Protein AF-0000000076210737 (afdb_homodimer)

Sequence (308 aa):
MAMYVYEKAKGTWENSSKREQIDIPAFSASMTNAKVLGATEIVQFDKVWTNNGNDYDPHTGIFKSPINGVYQFSFTVMSSSGKSLLVYLWQNENRLVAVYPGNGYNEGTANMVLNLQKGDRVYVKCGGSDHGYIHTSNGYWYSMFSGYLIHATKMAMYVYEKAKGTWENSSKREQIDIPAFSASMTNAKVLGATEIVQFDKVWTNNGNDYDPHTGIFKSPINGVYQFSFTVMSSSGKSLLVYLWQNENRLVAVYPGNGYNEGTANMVLNLQKGDRVYVKCGGSDHGYIHTSNGYWYSMFSGYLIHATK

Radius of gyration: 19.89 Å; Cα contacts (8 Å, |Δi|>4): 927; chains: 2; bounding box: 48×56×40 Å

Foldseek 3Di:
DFDFAQEVVVNDGDRCPVPPSQFFFKWKFFDAFKDKAFAWQFDQRQGTDDGRNVQADNVRQKGFAQAWAKKKKKKKWFAAAQFWFKKFKDKAPDTDDIWTQDHGRGMTMDMDIDGDHGGIIITMTTHDNGIGITGDHHPGRRIMMIMGGPHGYD/DFDFDQDVVVRDSDRCVVPPRQFFFKWKAFDAFKDKAFAFQFDQRQGTPDGRNVQADNVRQKGFAQAWAKKKKKKKFFAAAQFWWKKFKDKAPDTDDIWTQDHGRGMTMDMDIDTDHGGIMITMTTHDNGIGITGDHHPGRRIMMIMGGPDGDD

Nearest PDB structures (foldseek):
  4d7y-assembly1_A  TM=8.911E-01  e=2.801E-13  Mus musculus
  4oum-assembly1_A  TM=8.985E-01  e=1.319E-12  Homo sapiens
  1o91-assembly1_C  TM=8.920E-01  e=2.628E-12  Mus musculus
  1pk6-assembly1_C  TM=8.913E-01  e=5.199E-11  Homo sapiens
  5hkj-assembly1_A  TM=7.851E-01  e=1.294E-09  Homo sapiens

pLDDT: mean 86.75, std 18.31, range [29.98, 98.88]

InterPro domains:
  IPR001073 C1q domain [PF00386] (26-150)
  IPR001073 C1q domain [PR00007] (36-62)
  IPR001073 C1q domain [PR00007] (63-82)
  IPR001073 C1q domain [PR00007] (106-127)
  IPR001073 C1q domain [PR00007] (141-151)
  IPR001073 C1q domain [PS50871] (20-154)
  IPR001073 C1q domain [SM00110] (18-153)
  IPR008983 Tumour necrosis factor-like domain superfamily [G3DSA:2.60.120.40] (17-154)
  IPR008983 Tumour necrosis factor-like domain superfamily [SSF49842] (25-151)
  IPR050822 Cerebellin Synaptic Organizer [PTHR22923] (25-151)

Structure (mmCIF, N/CA/C/O backbone):
data_AF-0000000076210737-model_v1
#
loop_
_entity.id
_entity.type
_entity.pdbx_description
1 polymer 'C1q domain-containing protein'
#
loop_
_atom_site.group_PDB
_atom_site.id
_atom_site.type_symbol
_atom_site.label_atom_id
_atom_site.label_alt_id
_atom_site.label_comp_id
_atom_site.label_asym_id
_atom_site.label_entity_id
_atom_site.label_seq_id
_atom_site.pdbx_PDB_ins_code
_atom_site.Cartn_x
_atom_site.Cartn_y
_atom_site.Cartn_z
_atom_site.occupancy
_atom_site.B_iso_or_equiv
_atom_site.auth_seq_id
_atom_site.auth_comp_id
_atom_site.auth_asym_id
_atom_site.auth_atom_id
_atom_site.pdbx_PDB_model_num
ATOM 1 N N . MET A 1 1 ? 5.688 19.516 15.836 1 31.31 1 MET A N 1
ATOM 2 C CA . MET A 1 1 ? 5.711 19.578 14.375 1 31.31 1 MET A CA 1
ATOM 3 C C . MET A 1 1 ? 4.336 19.938 13.828 1 31.31 1 MET A C 1
ATOM 5 O O . MET A 1 1 ? 3.346 19.266 14.133 1 31.31 1 MET A O 1
ATOM 9 N N . ALA A 1 2 ? 4.035 21.188 13.625 1 36.94 2 ALA A N 1
ATOM 10 C CA . ALA A 1 2 ? 2.717 21.719 13.281 1 36.94 2 ALA A CA 1
ATOM 11 C C . ALA A 1 2 ? 2.373 21.438 11.82 1 36.94 2 ALA A C 1
ATOM 13 O O . ALA A 1 2 ? 3.252 21.453 10.961 1 36.94 2 ALA A O 1
ATOM 14 N N . MET A 1 3 ? 1.392 20.656 11.555 1 42.94 3 MET A N 1
ATOM 15 C CA . MET A 1 3 ? 0.799 20.5 10.227 1 42.94 3 MET A CA 1
ATOM 16 C C . MET A 1 3 ? 0.199 21.812 9.75 1 42.94 3 MET A C 1
ATOM 18 O O . MET A 1 3 ? -0.514 22.484 10.492 1 42.94 3 MET A O 1
ATOM 22 N N . TYR A 1 4 ? 0.661 22.547 8.828 1 46.19 4 TYR A N 1
ATOM 23 C CA . TYR A 1 4 ? 0.042 23.734 8.25 1 46.19 4 TYR A CA 1
ATOM 24 C C . TYR A 1 4 ? -0.927 23.359 7.141 1 46.19 4 TYR A C 1
ATOM 26 O O . TYR A 1 4 ? -0.643 22.469 6.336 1 46.19 4 TYR A O 1
ATOM 34 N N . VAL A 1 5 ? -2.215 23.688 7.246 1 44.84 5 VAL A N 1
ATOM 35 C CA . VAL A 1 5 ? -3.273 23.594 6.246 1 44.84 5 VAL A CA 1
ATOM 36 C C . VAL A 1 5 ? -3.352 24.875 5.438 1 44.84 5 VAL A C 1
ATOM 38 O O . VAL A 1 5 ? -3.262 25.969 5.996 1 44.84 5 VAL A O 1
ATOM 41 N N . TYR A 1 6 ? -3.197 24.719 4.129 1 45.75 6 TYR A N 1
ATOM 42 C CA . TYR A 1 6 ? -3.375 25.891 3.289 1 45.75 6 TYR A CA 1
ATOM 43 C C . TYR A 1 6 ? -4.84 26.312 3.232 1 45.75 6 TYR A C 1
ATOM 45 O O . TYR A 1 6 ? -5.695 25.531 2.797 1 45.75 6 TYR A O 1
ATOM 53 N N . GLU A 1 7 ? -5.234 27.469 3.785 1 38.41 7 GLU A N 1
ATOM 54 C CA . GLU A 1 7 ? -6.559 28.078 3.672 1 38.41 7 GLU A CA 1
ATOM 55 C C . GLU A 1 7 ? -6.641 29 2.457 1 38.41 7 GLU A C 1
ATOM 57 O O . GLU A 1 7 ? -6.098 30.109 2.473 1 38.41 7 GLU A O 1
ATOM 62 N N . LYS A 1 8 ? -7.215 28.438 1.369 1 48.59 8 LYS A N 1
ATOM 63 C CA . LYS A 1 8 ? -7.316 29.203 0.125 1 48.59 8 LYS A CA 1
ATOM 64 C C . LYS A 1 8 ? -7.98 30.547 0.359 1 48.59 8 LYS A C 1
ATOM 66 O O . LYS A 1 8 ? -7.551 31.562 -0.199 1 48.59 8 LYS A O 1
ATOM 71 N N . ALA A 1 9 ? -9.055 30.609 1.018 1 43.91 9 ALA A N 1
ATOM 72 C CA . ALA A 1 9 ? -9.797 31.844 1.213 1 43.91 9 ALA A CA 1
ATOM 73 C C . ALA A 1 9 ? -8.891 32.938 1.761 1 43.91 9 ALA A C 1
ATOM 75 O O . ALA A 1 9 ? -9.062 34.125 1.431 1 43.91 9 ALA A O 1
ATOM 76 N N . LYS A 1 10 ? -7.887 32.531 2.607 1 47.12 10 LYS A N 1
ATOM 77 C CA . LYS A 1 10 ? -7.016 33.531 3.227 1 47.12 10 LYS A CA 1
ATOM 78 C C . LYS A 1 10 ? -5.676 33.625 2.5 1 47.12 10 LYS A C 1
ATOM 80 O O . LYS A 1 10 ? -4.895 34.531 2.738 1 47.12 10 LYS A O 1
ATOM 85 N N . GLY A 1 11 ? -5.469 32.781 1.665 1 44.19 11 GLY A N 1
ATOM 86 C CA . GLY A 1 11 ? -4.246 32.75 0.878 1 44.19 11 GLY A CA 1
ATOM 87 C C . GLY A 1 11 ? -3.014 32.406 1.706 1 44.19 11 GLY A C 1
ATOM 88 O O . GLY A 1 11 ? -1.913 32.875 1.393 1 44.19 11 GLY A O 1
ATOM 89 N N . THR A 1 12 ? -3.17 32 3.057 1 44.62 12 THR A N 1
ATOM 90 C CA . THR A 1 12 ? -2.102 31.859 4.035 1 44.62 12 THR A CA 1
ATOM 91 C C . THR A 1 12 ? -2.021 30.406 4.516 1 44.62 12 THR A C 1
ATOM 93 O O . THR A 1 12 ? -2.994 29.656 4.406 1 44.62 12 THR A O 1
ATOM 96 N N . TRP A 1 13 ? -0.81 29.859 4.672 1 46.78 13 TRP A N 1
ATOM 97 C CA . TRP A 1 13 ? -0.619 28.641 5.43 1 46.78 13 TRP A CA 1
ATOM 98 C C . TRP A 1 13 ? -0.851 28.875 6.918 1 46.78 13 TRP A C 1
ATOM 100 O O . TRP A 1 13 ? -0.383 29.859 7.477 1 46.78 13 TRP A O 1
ATOM 110 N N . GLU A 1 14 ? -1.869 28.484 7.586 1 45.53 14 GLU A N 1
ATOM 111 C CA . GLU A 1 14 ? -2.141 28.625 9.016 1 45.53 14 GLU A CA 1
ATOM 112 C C . GLU A 1 14 ? -1.469 27.516 9.812 1 45.53 14 GLU A C 1
ATOM 114 O O . GLU A 1 14 ? -1.406 26.359 9.359 1 45.53 14 GLU A O 1
ATOM 119 N N . ASN A 1 15 ? -0.553 27.953 10.68 1 42.44 15 ASN A N 1
ATOM 120 C CA . ASN A 1 15 ? -0.018 27.047 11.688 1 42.44 15 ASN A CA 1
ATOM 121 C C . ASN A 1 15 ? -1.132 26.312 12.43 1 42.44 15 ASN A C 1
ATOM 123 O O . ASN A 1 15 ? -2.043 26.938 12.969 1 42.44 15 ASN A O 1
ATOM 127 N N . SER A 1 16 ? -1.389 25.094 12.07 1 44.41 16 SER A N 1
ATOM 128 C CA . SER A 1 16 ? -2.381 24.312 12.797 1 44.41 16 SER A CA 1
ATOM 129 C C . SER A 1 16 ? -2.078 24.281 14.289 1 44.41 16 SER A C 1
ATOM 131 O O . SER A 1 16 ? -2.633 23.453 15.023 1 44.41 16 SER A O 1
ATOM 133 N N . SER A 1 17 ? -1.23 24.906 14.781 1 40.88 17 SER A N 1
ATOM 134 C CA . SER A 1 17 ? -1.008 24.844 16.219 1 40.88 17 SER A CA 1
ATOM 135 C C . SER A 1 17 ? -2.307 25.047 17 1 40.88 17 SER A C 1
ATOM 137 O O . SER A 1 17 ? -2.477 24.5 18.094 1 40.88 17 SER A O 1
ATOM 139 N N . LYS A 1 18 ? -2.945 26.203 16.844 1 42.97 18 LYS A N 1
ATOM 140 C CA . LYS A 1 18 ? -4.109 26.453 17.688 1 42.97 18 LYS A CA 1
ATOM 141 C C . LYS A 1 18 ? -5.27 25.531 17.312 1 42.97 18 LYS A C 1
ATOM 143 O O . LYS A 1 18 ? -6.312 25.547 17.969 1 42.97 18 LYS A O 1
ATOM 148 N N . ARG A 1 19 ? -5.453 25.156 16.094 1 37.56 19 ARG A N 1
ATOM 149 C CA . ARG A 1 19 ? -6.594 24.297 15.812 1 37.56 19 ARG A CA 1
ATOM 150 C C . ARG A 1 19 ? -6.336 22.875 16.297 1 37.56 19 ARG A C 1
ATOM 152 O O . ARG A 1 19 ? -5.184 22.453 16.438 1 37.56 19 ARG A O 1
ATOM 159 N N . GLU A 1 20 ? -7.34 22.312 16.812 1 42.25 20 GLU A N 1
ATOM 160 C CA . GLU A 1 20 ? -7.363 20.906 17.234 1 42.25 20 GLU A CA 1
ATOM 161 C C . GLU A 1 20 ? -6.422 20.062 16.391 1 42.25 20 GLU A C 1
ATOM 163 O O . GLU A 1 20 ? -6.469 20.109 15.156 1 42.25 20 GLU A O 1
ATOM 168 N N . GLN A 1 21 ? -5.086 19.984 16.766 1 49.03 21 GLN A N 1
ATOM 169 C CA . GLN A 1 21 ? -4.035 19.141 16.203 1 49.03 21 GLN A CA 1
ATOM 170 C C . GLN A 1 21 ? -4.625 17.922 15.508 1 49.03 21 GLN A C 1
ATOM 172 O O . GLN A 1 21 ? -4.945 16.922 16.156 1 49.03 21 GLN A O 1
ATOM 177 N N . ILE A 1 22 ? -5.496 18.016 14.609 1 55.91 22 ILE A N 1
ATOM 178 C CA . ILE A 1 22 ? -5.965 16.797 13.953 1 55.91 22 ILE A CA 1
ATOM 179 C C . ILE A 1 22 ? -4.785 16.078 13.305 1 55.91 22 ILE A C 1
ATOM 181 O O . ILE A 1 22 ? -3.934 16.719 12.672 1 55.91 22 ILE A O 1
ATOM 185 N N . ASP A 1 23 ? -4.609 14.898 13.695 1 76.88 23 ASP A N 1
ATOM 186 C CA . ASP A 1 23 ? -3.652 14.07 12.969 1 76.88 23 ASP A CA 1
ATOM 187 C C . ASP A 1 23 ? -3.992 14.008 11.484 1 76.88 23 ASP A C 1
ATOM 189 O O . ASP A 1 23 ? -5.156 13.852 11.109 1 76.88 23 ASP A O 1
ATOM 193 N N . ILE A 1 24 ? -3.072 14.383 10.68 1 86.94 24 ILE A N 1
ATOM 194 C CA . ILE A 1 24 ? -3.258 14.273 9.234 1 86.94 24 ILE A CA 1
ATOM 195 C C . ILE A 1 24 ? -3.693 12.859 8.875 1 86.94 24 ILE A C 1
ATOM 197 O O . ILE A 1 24 ? -3.008 11.883 9.203 1 86.94 24 ILE A O 1
ATOM 201 N N . PRO A 1 25 ? -4.855 12.758 8.305 1 93.69 25 PRO A N 1
ATOM 202 C CA . PRO A 1 25 ? -5.414 11.43 8.031 1 93.69 25 PRO A CA 1
ATOM 203 C C . PRO A 1 25 ? -4.5 10.562 7.172 1 93.69 25 PRO A C 1
ATOM 205 O O . PRO A 1 25 ? -4.043 11.008 6.113 1 93.69 25 PRO A O 1
ATOM 208 N N . ALA A 1 26 ? -4.289 9.398 7.57 1 97.75 26 ALA A N 1
ATOM 209 C CA . ALA A 1 26 ? -3.58 8.359 6.832 1 97.75 26 ALA A CA 1
ATOM 210 C C . ALA A 1 26 ? -3.885 6.977 7.41 1 97.75 26 ALA A C 1
ATOM 212 O O . ALA A 1 26 ? -3.885 6.793 8.625 1 97.75 26 ALA A O 1
ATOM 213 N N . PHE A 1 27 ? -4.152 6.051 6.512 1 98.56 27 PHE A N 1
ATOM 214 C CA . PHE A 1 27 ? -4.371 4.695 7.012 1 98.56 27 PHE A CA 1
ATOM 215 C C . PHE A 1 27 ? -3.896 3.662 5.996 1 98.56 27 PHE A C 1
ATOM 217 O O . PHE A 1 27 ? -3.863 3.936 4.793 1 98.56 27 PHE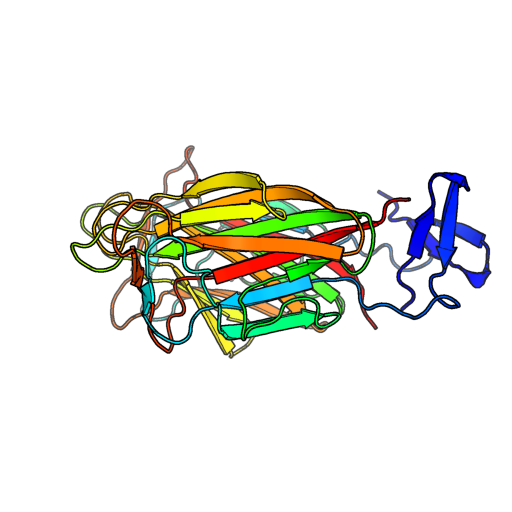 A O 1
ATOM 224 N N . SER A 1 28 ? -3.479 2.543 6.504 1 98.81 28 SER A N 1
ATOM 225 C CA . SER A 1 28 ? -3.254 1.302 5.77 1 98.81 28 SER A CA 1
ATOM 226 C C . SER A 1 28 ? -3.74 0.094 6.562 1 98.81 28 SER A C 1
ATOM 228 O O . SER A 1 28 ? -3.42 -0.05 7.746 1 98.81 28 SER A O 1
ATOM 230 N N . ALA A 1 29 ? -4.5 -0.672 5.891 1 98.5 29 ALA A N 1
ATOM 231 C CA . ALA A 1 29 ? -5.027 -1.878 6.523 1 98.5 29 ALA A CA 1
ATOM 232 C C . ALA A 1 29 ? -5.047 -3.049 5.547 1 98.5 29 ALA A C 1
ATOM 234 O O . ALA A 1 29 ? -5.105 -2.85 4.328 1 98.5 29 ALA A O 1
ATOM 235 N N . SER A 1 30 ? -4.914 -4.23 6.078 1 97.94 30 SER A N 1
ATOM 236 C CA . SER A 1 30 ? -5.023 -5.484 5.336 1 97.94 30 SER A CA 1
ATOM 237 C C . SER A 1 30 ? -6.105 -6.383 5.926 1 97.94 30 SER A C 1
ATOM 239 O O . SER A 1 30 ? -6.945 -5.926 6.703 1 97.94 30 SER A O 1
ATOM 241 N N . MET A 1 31 ? -6.156 -7.594 5.359 1 95.94 31 MET A N 1
ATOM 242 C CA . MET A 1 31 ? -7.098 -8.586 5.867 1 95.94 31 MET A CA 1
ATOM 243 C C . MET A 1 31 ? -6.359 -9.734 6.555 1 95.94 31 MET A C 1
ATOM 245 O O . MET A 1 31 ? -5.371 -10.242 6.023 1 95.94 31 MET A O 1
ATOM 249 N N . THR A 1 32 ? -6.898 -10.148 7.668 1 94.25 32 THR A N 1
ATOM 250 C CA . THR A 1 32 ? -6.27 -11.227 8.422 1 94.25 32 THR A CA 1
ATOM 251 C C . THR A 1 32 ? -6.637 -12.586 7.82 1 94.25 32 THR A C 1
ATOM 253 O O . THR A 1 32 ? -5.801 -13.492 7.766 1 94.25 32 THR A O 1
ATOM 256 N N . ASN A 1 33 ? -7.918 -12.688 7.434 1 93.69 33 ASN A N 1
ATOM 257 C CA . ASN A 1 33 ? -8.422 -13.961 6.926 1 93.69 33 ASN A CA 1
ATOM 258 C C . ASN A 1 33 ? -9.148 -13.789 5.598 1 93.69 33 ASN A C 1
ATOM 260 O O . ASN A 1 33 ? -9.766 -12.75 5.355 1 93.69 33 ASN A O 1
ATOM 264 N N . ALA A 1 34 ? -9.023 -14.898 4.828 1 93.94 34 ALA A N 1
ATOM 265 C CA . ALA A 1 34 ? -9.859 -14.938 3.633 1 93.94 34 ALA A CA 1
ATOM 266 C C . ALA A 1 34 ? -11.336 -14.859 3.994 1 93.94 34 ALA A C 1
ATOM 268 O O . ALA A 1 34 ? -11.734 -15.25 5.098 1 93.94 34 ALA A O 1
ATOM 269 N N . LYS A 1 35 ? -12.109 -14.375 3.047 1 93.75 35 LYS A N 1
ATOM 270 C CA . LYS A 1 35 ? -13.523 -14.18 3.346 1 93.75 35 LYS A CA 1
ATOM 271 C C . LYS A 1 35 ? -14.391 -14.469 2.121 1 93.75 35 LYS A C 1
ATOM 273 O O . LYS A 1 35 ? -14 -14.148 0.994 1 93.75 35 LYS A O 1
ATOM 278 N N . VAL A 1 36 ? -15.508 -15.109 2.336 1 94.81 36 VAL A N 1
ATOM 279 C CA . VAL A 1 36 ? -16.594 -15.141 1.365 1 94.81 36 VAL A CA 1
ATOM 280 C C . VAL A 1 36 ? -17.547 -13.969 1.608 1 94.81 36 VAL A C 1
ATOM 282 O O . VAL A 1 36 ? -18.172 -13.875 2.666 1 94.81 36 VAL A O 1
ATOM 285 N N . LEU A 1 37 ? -17.641 -13.102 0.679 1 94.75 37 LEU A N 1
ATOM 286 C CA . LEU A 1 37 ? -18.422 -11.875 0.81 1 94.75 37 LEU A CA 1
ATOM 287 C C . LEU A 1 37 ? -19.828 -12.062 0.24 1 94.75 37 LEU A C 1
ATOM 289 O O . LEU A 1 37 ? -20 -12.719 -0.792 1 94.75 37 LEU A O 1
ATOM 293 N N . GLY A 1 38 ? -20.797 -11.555 0.941 1 93.44 38 GLY A N 1
ATOM 294 C CA . GLY A 1 38 ? -22.125 -11.445 0.348 1 93.44 38 GLY A CA 1
ATOM 295 C C . GLY A 1 38 ? -22.188 -10.445 -0.787 1 93.44 38 GLY A C 1
ATOM 296 O O . GLY A 1 38 ? -21.25 -9.656 -0.979 1 93.44 38 GLY A O 1
ATOM 297 N N . ALA A 1 39 ? -23.438 -10.562 -1.4 1 86.75 39 ALA A N 1
ATOM 298 C CA . ALA A 1 39 ? -23.672 -9.594 -2.473 1 86.75 39 ALA A CA 1
ATOM 299 C C . ALA A 1 39 ? -23.641 -8.164 -1.938 1 86.75 39 ALA A C 1
ATOM 301 O O . ALA A 1 39 ? -24.328 -7.852 -0.962 1 86.75 39 ALA A O 1
ATOM 302 N N . THR A 1 40 ? -22.734 -7.332 -2.164 1 90.56 40 THR A N 1
ATOM 303 C CA . THR A 1 40 ? -22.609 -5.906 -1.872 1 90.56 40 THR A CA 1
ATOM 304 C C . THR A 1 40 ? -22.078 -5.691 -0.458 1 90.56 40 THR A C 1
ATOM 306 O O . THR A 1 40 ? -22.391 -4.684 0.182 1 90.56 40 THR A O 1
ATOM 309 N N . GLU A 1 41 ? -21.562 -6.664 0.127 1 96.44 41 GLU A N 1
ATOM 310 C CA . GLU A 1 41 ? -20.969 -6.527 1.449 1 96.44 41 GLU A CA 1
ATOM 311 C C . GLU A 1 41 ? -19.734 -5.633 1.403 1 96.44 41 GLU A C 1
ATOM 313 O O . GLU A 1 41 ? -18.922 -5.73 0.479 1 96.44 41 GLU A O 1
ATOM 318 N N . ILE A 1 42 ? -19.594 -4.738 2.395 1 98 42 ILE A N 1
ATOM 319 C CA . ILE A 1 42 ? -18.391 -3.908 2.512 1 98 42 ILE A CA 1
ATOM 320 C C . ILE A 1 42 ? -17.219 -4.762 2.992 1 98 42 ILE A C 1
ATOM 322 O O . ILE A 1 42 ? -17.359 -5.547 3.932 1 98 42 ILE A O 1
ATOM 326 N N . VAL A 1 43 ? -16.156 -4.691 2.309 1 97.69 43 VAL A N 1
ATOM 327 C CA . VAL A 1 43 ? -14.961 -5.438 2.682 1 97.69 43 VAL A CA 1
ATOM 328 C C . VAL A 1 43 ? -14.352 -4.836 3.943 1 97.69 43 VAL A C 1
ATOM 330 O O . VAL A 1 43 ? -14.094 -3.631 4.004 1 97.69 43 VAL A O 1
ATOM 333 N N . GLN A 1 44 ? -14.109 -5.641 4.914 1 97.88 44 GLN A N 1
ATOM 334 C CA . GLN A 1 44 ? -13.469 -5.215 6.152 1 97.88 44 GLN A CA 1
ATOM 335 C C . GLN A 1 44 ? -11.984 -5.574 6.156 1 97.88 44 GLN A C 1
ATOM 337 O O . GLN A 1 44 ? -11.625 -6.742 6.328 1 97.88 44 GLN A O 1
ATOM 342 N N . PHE A 1 45 ? -11.203 -4.609 5.953 1 98.06 45 PHE A N 1
ATOM 343 C CA . PHE A 1 45 ? -9.766 -4.785 6.168 1 98.06 45 PHE A CA 1
ATOM 344 C C . PHE A 1 45 ? -9.414 -4.609 7.641 1 98.06 45 PHE A C 1
ATOM 346 O O . PHE A 1 45 ? -9.227 -3.484 8.109 1 98.06 45 PHE A O 1
ATOM 353 N N . ASP A 1 46 ? -9.227 -5.699 8.281 1 97.31 46 ASP A N 1
ATOM 354 C CA . ASP A 1 46 ? -9.305 -5.66 9.742 1 97.31 46 ASP A CA 1
ATOM 355 C C . ASP A 1 46 ? -7.918 -5.582 10.367 1 97.31 46 ASP A C 1
ATOM 357 O O . ASP A 1 46 ? -7.785 -5.309 11.562 1 97.31 46 ASP A O 1
ATOM 361 N N . LYS A 1 47 ? -6.867 -5.84 9.656 1 97 47 LYS A N 1
ATOM 362 C CA . LYS A 1 47 ? -5.504 -5.664 10.156 1 97 47 LYS A CA 1
ATOM 363 C C . LYS A 1 47 ? -4.992 -4.258 9.859 1 97 47 LYS A C 1
ATOM 365 O O . LYS A 1 47 ? -4.625 -3.951 8.727 1 97 47 LYS A O 1
ATOM 370 N N . VAL A 1 48 ? -4.82 -3.48 10.906 1 97.81 48 VAL A N 1
ATOM 371 C CA . VAL A 1 48 ? -4.461 -2.078 10.719 1 97.81 48 VAL A CA 1
ATOM 372 C C . VAL A 1 48 ? -2.955 -1.905 10.891 1 97.81 48 VAL A C 1
ATOM 374 O O . VAL A 1 48 ? -2.385 -2.334 11.898 1 97.81 48 VAL A O 1
ATOM 377 N N . TRP A 1 49 ? -2.326 -1.285 9.93 1 97.5 49 TRP A N 1
ATOM 378 C CA . TRP A 1 49 ? -0.908 -0.946 9.977 1 97.5 49 TRP A CA 1
ATOM 379 C C . TRP A 1 49 ? -0.708 0.504 10.406 1 97.5 49 TRP A C 1
ATOM 381 O O . TRP A 1 49 ? 0.214 0.812 11.164 1 97.5 49 TRP A 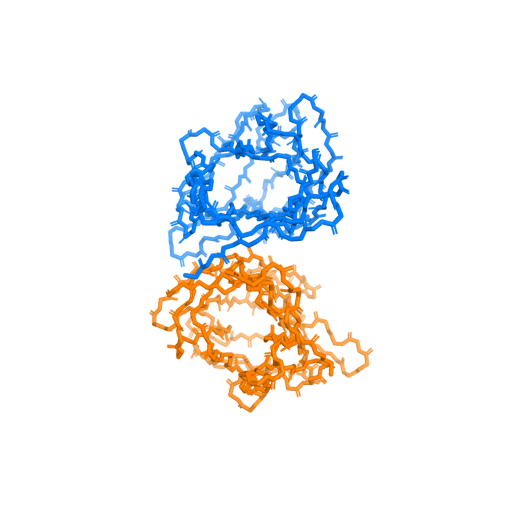O 1
ATOM 391 N N . THR A 1 50 ? -1.486 1.377 9.859 1 97.19 50 THR A N 1
ATOM 392 C CA . THR A 1 50 ? -1.529 2.812 10.109 1 97.19 50 THR A CA 1
ATOM 393 C C . THR A 1 50 ? -2.973 3.305 10.18 1 97.19 50 THR A C 1
ATOM 395 O O . THR A 1 50 ? -3.816 2.891 9.391 1 97.19 50 THR A O 1
ATOM 398 N N . ASN A 1 51 ? -3.148 4.172 11.164 1 97.69 51 ASN A N 1
ATOM 399 C CA . ASN A 1 51 ? -4.457 4.812 11.242 1 97.69 51 ASN A CA 1
ATOM 400 C C . ASN A 1 51 ? -4.383 6.148 11.984 1 97.69 51 ASN A C 1
ATOM 402 O O . ASN A 1 51 ? -5.051 6.332 13 1 97.69 51 ASN A O 1
ATOM 406 N N . ASN A 1 52 ? -3.643 7.035 11.414 1 93.38 52 ASN A N 1
ATOM 407 C CA . ASN A 1 52 ? -3.508 8.367 11.992 1 93.38 52 ASN A CA 1
ATOM 408 C C . ASN A 1 52 ? -4.828 9.125 11.961 1 93.38 52 ASN A C 1
ATOM 410 O O . ASN A 1 52 ? -5.441 9.273 10.906 1 93.38 52 ASN A O 1
ATOM 414 N N . GLY A 1 53 ? -5.305 9.57 13.078 1 91.75 53 GLY A N 1
ATOM 415 C CA . GLY A 1 53 ? -6.586 10.25 13.211 1 91.75 53 GLY A CA 1
ATOM 416 C C . GLY A 1 53 ? -7.73 9.312 13.539 1 91.75 53 GLY A C 1
ATOM 417 O O . GLY A 1 53 ? -8.812 9.75 13.914 1 91.75 53 GLY A O 1
ATOM 418 N N . ASN A 1 54 ? -7.492 7.98 13.312 1 96.56 54 ASN A N 1
ATOM 419 C CA . ASN A 1 54 ? -8.484 6.938 13.562 1 96.56 54 ASN A CA 1
ATOM 420 C C . ASN A 1 54 ? -9.734 7.141 12.703 1 96.56 54 ASN A C 1
ATOM 422 O O . ASN A 1 54 ? -10.852 6.98 13.188 1 96.56 54 ASN A O 1
ATOM 426 N N . ASP A 1 55 ? -9.453 7.488 11.5 1 97.44 55 ASP A N 1
ATOM 427 C CA . ASP A 1 55 ? -10.555 7.82 10.602 1 97.44 55 ASP A CA 1
ATOM 428 C C . ASP A 1 55 ? -11.008 6.598 9.805 1 97.44 55 ASP A C 1
ATOM 430 O O . ASP A 1 55 ? -12.023 6.645 9.109 1 97.44 55 ASP A O 1
ATOM 434 N N . TYR A 1 56 ? -10.258 5.535 9.805 1 98.69 56 TYR A N 1
ATOM 435 C CA . TYR A 1 56 ? -10.664 4.242 9.266 1 98.69 56 TYR A CA 1
ATOM 436 C C . TYR A 1 56 ? -11.18 3.328 10.367 1 98.69 56 TYR A C 1
ATOM 438 O O . TYR A 1 56 ? -10.531 3.17 11.406 1 98.69 56 TYR A O 1
ATOM 446 N N . ASP A 1 57 ? -12.32 2.779 10.164 1 98.81 57 ASP A N 1
ATOM 447 C CA . ASP A 1 57 ? -12.906 1.834 11.117 1 98.81 57 ASP A CA 1
ATOM 448 C C . ASP A 1 57 ? -12.758 0.397 10.617 1 98.81 57 ASP A C 1
ATOM 450 O O . ASP A 1 57 ? -13.477 -0.031 9.719 1 98.81 57 ASP A O 1
ATOM 454 N N . PRO A 1 58 ? -11.867 -0.384 11.281 1 98.06 58 PRO A N 1
ATOM 455 C CA . PRO A 1 58 ? -11.617 -1.742 10.797 1 98.06 58 PRO A CA 1
ATOM 456 C C . PRO A 1 58 ? -12.797 -2.682 11.039 1 98.06 58 PRO A C 1
ATOM 458 O O . PRO A 1 58 ? -12.836 -3.783 10.484 1 98.06 58 PRO A O 1
ATOM 461 N N . HIS A 1 59 ? -13.766 -2.309 11.781 1 97.56 59 HIS A N 1
ATOM 462 C CA . HIS A 1 59 ? -14.93 -3.143 12.047 1 97.56 59 HIS A CA 1
ATOM 463 C C . HIS A 1 59 ? -15.984 -2.979 10.961 1 97.56 59 HIS A C 1
ATOM 465 O O . HIS A 1 59 ? -16.766 -3.9 10.695 1 97.56 59 HIS A O 1
ATOM 471 N N . THR A 1 60 ? -16 -1.842 10.312 1 98.06 60 THR A N 1
ATOM 472 C CA . THR A 1 60 ? -16.984 -1.604 9.258 1 98.06 60 THR A CA 1
ATOM 473 C C . THR A 1 60 ? -16.312 -1.599 7.887 1 98.06 60 THR A C 1
ATOM 475 O O . THR A 1 60 ? -16.984 -1.77 6.867 1 98.06 60 THR A O 1
ATOM 478 N N . GLY A 1 61 ? -15.023 -1.294 7.832 1 98.62 61 GLY A N 1
ATOM 479 C CA . GLY A 1 61 ? -14.297 -1.157 6.578 1 98.62 61 GLY A CA 1
ATOM 480 C C . GLY A 1 61 ? -14.43 0.224 5.965 1 98.62 61 GLY A C 1
ATOM 481 O O . GLY A 1 61 ? -14.148 0.41 4.777 1 98.62 61 GLY A O 1
ATOM 482 N N . ILE A 1 62 ? -14.828 1.253 6.703 1 98.88 62 ILE A N 1
ATOM 483 C CA . ILE A 1 62 ? -15.172 2.557 6.141 1 98.88 62 ILE A CA 1
ATOM 484 C C . ILE A 1 62 ? -14.172 3.604 6.629 1 98.88 62 ILE A C 1
ATOM 486 O O . ILE A 1 62 ? -13.906 3.703 7.828 1 98.88 62 ILE A O 1
ATOM 490 N N . PHE A 1 63 ? -13.586 4.277 5.719 1 98.88 63 PHE A N 1
ATOM 491 C CA . PHE A 1 63 ? -12.891 5.523 6.027 1 98.88 63 PHE A CA 1
ATOM 492 C C . PHE A 1 63 ? -13.867 6.695 6.023 1 98.88 63 PHE A C 1
ATOM 494 O O . PHE A 1 63 ? -14.641 6.863 5.074 1 98.88 63 PHE A O 1
ATOM 501 N N . LYS A 1 64 ? -13.805 7.477 7.004 1 98.81 64 LYS A N 1
ATOM 502 C CA . LYS A 1 64 ? -14.609 8.688 7.078 1 98.81 64 LYS A CA 1
ATOM 503 C C . LYS A 1 64 ? -13.734 9.93 7.176 1 98.81 64 LYS A C 1
ATOM 505 O O . LYS A 1 64 ? -12.969 10.086 8.133 1 98.81 64 LYS A O 1
ATOM 510 N N . SER A 1 65 ? -13.953 10.812 6.25 1 98 65 SER A N 1
ATOM 511 C CA . SER A 1 65 ? -13.078 11.977 6.176 1 98 65 SER A CA 1
ATOM 512 C C . SER A 1 65 ? -13.328 12.93 7.34 1 98 65 SER A C 1
ATOM 514 O O . SER A 1 65 ? -14.453 13.383 7.547 1 98 65 SER A O 1
ATOM 516 N N . PRO A 1 66 ? -12.242 13.312 8.023 1 95.06 66 PRO A N 1
ATOM 517 C CA . PRO A 1 66 ? -12.414 14.227 9.156 1 95.06 66 PRO A CA 1
ATOM 518 C C . PRO A 1 66 ? -12.359 15.695 8.734 1 95.06 66 PRO A C 1
ATOM 520 O O . PRO A 1 66 ? -12.742 16.578 9.516 1 95.06 66 PRO A O 1
ATOM 523 N N . ILE A 1 67 ? -11.836 15.977 7.539 1 92.31 67 ILE A N 1
ATOM 524 C CA . ILE A 1 67 ? -11.703 17.344 7.039 1 92.31 67 ILE A CA 1
ATOM 525 C C . ILE A 1 67 ? -11.883 17.359 5.523 1 92.31 67 ILE A C 1
ATOM 527 O O . ILE A 1 67 ? -11.672 16.344 4.855 1 92.31 67 ILE A O 1
ATOM 531 N N . ASN A 1 68 ? -12.383 18.5 4.984 1 94.06 68 ASN A N 1
ATOM 532 C CA . ASN A 1 68 ? -12.383 18.688 3.535 1 94.06 68 ASN A CA 1
ATOM 533 C C . ASN A 1 68 ? -10.969 18.562 2.957 1 94.06 68 ASN A C 1
ATOM 535 O O . ASN A 1 68 ? -10.016 19.094 3.525 1 94.06 68 ASN A O 1
ATOM 539 N N . GLY A 1 69 ? -10.891 17.844 1.867 1 93.69 69 GLY A N 1
ATOM 540 C CA . GLY A 1 69 ? -9.562 17.75 1.282 1 93.69 69 GLY A CA 1
ATOM 541 C C . GLY A 1 69 ? -9.516 16.875 0.048 1 93.69 69 GLY A C 1
ATOM 542 O O . GLY A 1 69 ? -10.531 16.312 -0.363 1 93.69 69 GLY A O 1
ATOM 543 N N . VAL A 1 70 ? -8.359 16.875 -0.598 1 94.44 70 VAL A N 1
ATOM 544 C CA . VAL A 1 70 ? -7.988 15.922 -1.646 1 94.44 70 VAL A CA 1
ATOM 545 C C . VAL A 1 70 ? -7.289 14.719 -1.026 1 94.44 70 VAL A C 1
ATOM 547 O O . VAL A 1 70 ? -6.344 14.867 -0.25 1 94.44 70 VAL A O 1
ATOM 550 N N . TYR A 1 71 ? -7.789 13.586 -1.32 1 97.12 71 TYR A N 1
ATOM 551 C CA . TYR A 1 71 ? -7.285 12.352 -0.734 1 97.12 71 TYR A CA 1
ATOM 552 C C . TYR A 1 71 ? -6.844 11.375 -1.817 1 97.12 71 TYR A C 1
ATOM 554 O O . TYR A 1 71 ? -7.434 11.328 -2.898 1 97.12 71 TYR A O 1
ATOM 562 N N . GLN A 1 72 ? -5.82 10.625 -1.526 1 98.19 72 GLN A N 1
ATOM 563 C CA . GLN A 1 72 ? -5.418 9.469 -2.318 1 98.19 72 GLN A CA 1
ATOM 564 C C . GLN A 1 72 ? -5.891 8.164 -1.677 1 98.19 72 GLN A C 1
ATOM 566 O O . GLN A 1 72 ? -5.805 8 -0.458 1 98.19 72 GLN A O 1
ATOM 571 N N . PHE A 1 73 ? -6.465 7.273 -2.473 1 98.56 73 PHE A N 1
ATOM 572 C CA . PHE A 1 73 ? -6.812 5.926 -2.035 1 98.56 73 PHE A CA 1
ATOM 573 C C . PHE A 1 73 ? -6.207 4.883 -2.965 1 98.56 73 PHE A C 1
ATOM 575 O O . PHE A 1 73 ? -6.109 5.102 -4.176 1 98.56 73 PHE A O 1
ATOM 582 N N . SER A 1 74 ? -5.848 3.781 -2.4 1 98.12 74 SER A N 1
ATOM 583 C CA . SER A 1 74 ? -5.414 2.598 -3.139 1 98.12 74 SER A CA 1
ATOM 584 C C . SER A 1 74 ? -5.934 1.32 -2.486 1 98.12 74 SER A C 1
ATOM 586 O O . SER A 1 74 ? -5.957 1.209 -1.259 1 98.12 74 SER A O 1
ATOM 588 N N . PHE A 1 75 ? -6.27 0.399 -3.289 1 97.25 75 PHE A N 1
ATOM 589 C CA . PHE A 1 75 ? -6.562 -0.91 -2.719 1 97.25 75 PHE A CA 1
ATOM 590 C C . PHE A 1 75 ? -6.16 -2.021 -3.68 1 97.25 75 PHE A C 1
ATOM 592 O O . PHE A 1 75 ? -6.164 -1.828 -4.898 1 97.25 75 PHE A O 1
ATOM 599 N N . THR A 1 76 ? -5.75 -3.117 -3.172 1 96.94 76 THR A N 1
ATOM 600 C CA . THR A 1 76 ? -5.43 -4.367 -3.85 1 96.94 76 THR A CA 1
ATOM 601 C C . THR A 1 76 ? -6.215 -5.527 -3.246 1 96.94 76 THR A C 1
ATOM 603 O O . THR A 1 76 ? -6.293 -5.66 -2.021 1 96.94 76 THR A O 1
ATOM 606 N N . VAL A 1 77 ? -6.801 -6.312 -4.109 1 95.38 77 VAL A N 1
ATOM 607 C CA . VAL A 1 77 ? -7.48 -7.52 -3.65 1 95.38 77 VAL A CA 1
ATOM 608 C C . VAL A 1 77 ? -6.996 -8.727 -4.457 1 95.38 77 VAL A C 1
ATOM 610 O O . VAL A 1 77 ? -6.59 -8.578 -5.613 1 95.38 77 VAL A O 1
ATOM 613 N N . MET A 1 78 ? -7.086 -9.844 -3.807 1 94.88 78 MET A N 1
ATOM 614 C CA . MET A 1 78 ? -6.754 -11.109 -4.457 1 94.88 78 MET A CA 1
ATOM 615 C C . MET A 1 78 ? -7.957 -12.039 -4.48 1 94.88 78 MET A C 1
ATOM 617 O O . MET A 1 78 ? -8.625 -12.234 -3.463 1 94.88 78 MET A O 1
ATOM 621 N N . SER A 1 79 ? -8.125 -12.648 -5.641 1 93.31 79 SER A N 1
ATOM 622 C CA . SER A 1 79 ? -9.211 -13.617 -5.766 1 93.31 79 SER A CA 1
ATOM 623 C C . SER A 1 79 ? -8.789 -14.984 -5.242 1 93.31 79 SER A C 1
ATOM 625 O O . SER A 1 79 ? -7.602 -15.312 -5.23 1 93.31 79 SER A O 1
ATOM 627 N N . SER A 1 80 ? -9.797 -15.773 -4.844 1 91.5 80 SER A N 1
ATOM 628 C CA . SER A 1 80 ? -9.547 -17.125 -4.363 1 91.5 80 SER A CA 1
ATOM 629 C C . SER A 1 80 ? -9.43 -18.109 -5.523 1 91.5 80 SER A C 1
ATOM 631 O O . SER A 1 80 ? -9.914 -17.844 -6.621 1 91.5 80 SER A O 1
ATOM 633 N N . SER A 1 81 ? -8.805 -19.234 -5.176 1 87.81 81 SER A N 1
ATOM 634 C CA . SER A 1 81 ? -8.547 -20.25 -6.188 1 87.81 81 SER A CA 1
ATOM 635 C C . SER A 1 81 ? -9.844 -20.688 -6.867 1 87.81 81 SER A C 1
ATOM 637 O O . SER A 1 81 ? -10.766 -21.172 -6.207 1 87.81 81 SER A O 1
ATOM 639 N N . GLY A 1 82 ? -9.859 -20.469 -8.172 1 87.88 82 GLY A N 1
ATOM 640 C CA . GLY A 1 82 ? -10.977 -20.938 -8.977 1 87.88 82 GLY A CA 1
ATOM 641 C C . GLY A 1 82 ? -12.242 -20.125 -8.766 1 87.88 82 GLY A C 1
ATOM 642 O O . GLY A 1 82 ? -13.328 -20.547 -9.172 1 87.88 82 GLY A O 1
ATOM 643 N N . LYS A 1 83 ? -12.172 -19.047 -8.078 1 89.88 83 LYS A N 1
ATOM 644 C CA . LYS A 1 83 ? -13.359 -18.234 -7.777 1 89.88 83 LYS A CA 1
ATOM 645 C C . LYS A 1 83 ? -13.203 -16.812 -8.305 1 89.88 83 LYS A C 1
ATOM 647 O O . LYS A 1 83 ? -12.078 -16.344 -8.492 1 89.88 83 LYS A O 1
ATOM 652 N N . SER A 1 84 ? -14.328 -16.25 -8.531 1 88 84 SER A N 1
ATOM 653 C CA . SER A 1 84 ? -14.312 -14.883 -9.062 1 88 84 SER A CA 1
ATOM 654 C C . SER A 1 84 ? -14.438 -13.852 -7.949 1 88 84 SER A C 1
ATOM 656 O O . SER A 1 84 ? -15 -14.133 -6.895 1 88 84 SER A O 1
ATOM 658 N N . LEU A 1 85 ? -13.906 -12.672 -8.25 1 93 85 LEU A N 1
ATOM 659 C CA . LEU A 1 85 ? -14.008 -11.539 -7.34 1 93 85 LEU A CA 1
ATOM 660 C C . LEU A 1 85 ? -14.188 -10.234 -8.109 1 93 85 LEU A C 1
ATOM 662 O O . LEU A 1 85 ? -13.438 -9.961 -9.055 1 93 85 LEU A O 1
ATOM 666 N N . LEU A 1 86 ? -15.219 -9.586 -7.816 1 94.56 86 LEU A N 1
ATOM 667 C CA . LEU A 1 86 ? -15.477 -8.234 -8.312 1 94.56 86 LEU A CA 1
ATOM 668 C C . LEU A 1 86 ? -15.758 -7.277 -7.156 1 94.56 86 LEU A C 1
ATOM 670 O O . LEU A 1 86 ? -16.641 -7.527 -6.332 1 94.56 86 LEU A O 1
ATOM 674 N N . VAL A 1 87 ? -14.961 -6.25 -7.078 1 96.06 87 VAL A N 1
ATOM 675 C CA . VAL A 1 87 ? -15.188 -5.254 -6.035 1 96.06 87 VAL A CA 1
ATOM 676 C C . VAL A 1 87 ? -15.172 -3.855 -6.648 1 96.06 87 VAL A C 1
ATOM 678 O O . VAL A 1 87 ? -14.625 -3.65 -7.734 1 96.06 87 VAL A O 1
ATOM 681 N N . TYR A 1 88 ? -15.781 -2.947 -5.926 1 96.56 88 TYR A N 1
ATOM 682 C CA . TYR A 1 88 ? -15.828 -1.541 -6.309 1 96.56 88 TYR A CA 1
ATOM 683 C C . TYR A 1 88 ? -15.352 -0.649 -5.168 1 96.56 88 TYR A C 1
ATOM 685 O O . TYR A 1 88 ? -15.57 -0.958 -3.996 1 96.56 88 TYR A O 1
ATOM 693 N N . LEU A 1 89 ? -14.75 0.437 -5.52 1 98.06 89 LEU A N 1
ATOM 694 C CA . LEU A 1 89 ? -14.602 1.54 -4.574 1 98.06 89 LEU A CA 1
ATOM 695 C C . LEU A 1 89 ? -15.844 2.43 -4.582 1 98.06 89 LEU A C 1
ATOM 697 O O . LEU A 1 89 ? -16.375 2.752 -5.648 1 98.06 89 LEU A O 1
ATOM 701 N N . TRP A 1 90 ? -16.25 2.82 -3.42 1 98.31 90 TRP A N 1
ATOM 702 C CA . TRP A 1 90 ? -17.406 3.691 -3.271 1 98.31 90 TRP A CA 1
ATOM 703 C C . TRP A 1 90 ? -17.031 4.965 -2.516 1 98.31 90 TRP A C 1
ATOM 705 O O . TRP A 1 90 ? -16.25 4.926 -1.566 1 98.31 90 TRP A O 1
ATOM 715 N N . GLN A 1 91 ? -17.641 6.023 -2.902 1 98.69 91 GLN A N 1
ATOM 716 C CA . GLN A 1 91 ? -17.734 7.254 -2.125 1 98.69 91 GLN A CA 1
ATOM 717 C C . GLN A 1 91 ? -19.188 7.559 -1.762 1 98.69 91 GLN A C 1
ATOM 719 O O . GLN A 1 91 ? -20.016 7.793 -2.643 1 98.69 91 GLN A O 1
ATOM 724 N N . ASN A 1 92 ? -19.375 7.523 -0.5 1 98.5 92 ASN A N 1
ATOM 725 C CA . ASN A 1 92 ? -20.766 7.625 -0.078 1 98.5 92 ASN A CA 1
ATOM 726 C C . ASN A 1 92 ? -21.656 6.645 -0.837 1 98.5 92 ASN A C 1
ATOM 728 O O . ASN A 1 92 ? -21.422 5.434 -0.793 1 98.5 92 ASN A O 1
ATOM 732 N N . GLU A 1 93 ? -22.641 7.09 -1.586 1 97.44 93 GLU A N 1
ATOM 733 C CA . GLU A 1 93 ? -23.547 6.199 -2.309 1 97.44 93 GLU A CA 1
ATOM 734 C C . GLU A 1 93 ? -23.156 6.109 -3.783 1 97.44 93 GLU A C 1
ATOM 736 O O . GLU A 1 93 ? -23.922 5.57 -4.594 1 97.44 93 GLU A O 1
ATOM 741 N N . ASN A 1 94 ? -22.031 6.617 -4.156 1 97.12 94 ASN A N 1
ATOM 742 C CA . ASN A 1 94 ? -21.594 6.617 -5.547 1 97.12 94 ASN A CA 1
ATOM 743 C C . ASN A 1 94 ? -20.531 5.543 -5.797 1 97.12 94 ASN A C 1
ATOM 745 O O . ASN A 1 94 ? -19.484 5.531 -5.145 1 97.12 94 ASN A O 1
ATOM 749 N N . ARG A 1 95 ? -20.797 4.723 -6.73 1 96.56 95 ARG A N 1
ATOM 750 C CA . ARG A 1 95 ? -19.812 3.748 -7.188 1 96.56 95 ARG A CA 1
ATOM 751 C C . ARG A 1 95 ? -18.766 4.402 -8.086 1 96.56 95 ARG A C 1
ATOM 753 O O . ARG A 1 95 ? -19.109 5.125 -9.023 1 96.56 95 ARG A O 1
ATOM 760 N N . LEU A 1 96 ? -17.547 4.156 -7.879 1 96.81 96 LEU A N 1
ATOM 761 C CA . LEU A 1 96 ? -16.484 4.859 -8.602 1 96.81 96 LEU A CA 1
ATOM 762 C C . LEU A 1 96 ? -15.797 3.932 -9.594 1 96.81 96 LEU A C 1
ATOM 764 O O . LEU A 1 96 ? -16.062 3.998 -10.797 1 96.81 96 LEU A O 1
ATOM 768 N N . VAL A 1 97 ? -14.914 2.994 -9.219 1 95.62 97 VAL A N 1
ATOM 769 C CA . VAL A 1 97 ? -14.148 2.131 -10.109 1 95.62 97 VAL A CA 1
ATOM 770 C C . VAL A 1 97 ? -14.281 0.677 -9.664 1 95.62 97 VAL A C 1
ATOM 772 O O . VAL A 1 97 ? -14.539 0.403 -8.492 1 95.62 97 VAL A O 1
ATOM 775 N N . ALA A 1 98 ? -14.062 -0.149 -10.625 1 94.88 98 ALA A N 1
ATOM 776 C CA . ALA A 1 98 ? -14.109 -1.586 -10.367 1 94.88 98 ALA A CA 1
ATOM 777 C C . ALA A 1 98 ? -12.719 -2.207 -10.438 1 94.88 98 ALA A C 1
ATOM 779 O O . ALA A 1 98 ? -11.852 -1.718 -11.164 1 94.88 98 ALA A O 1
ATOM 780 N N . VAL A 1 99 ? -12.555 -3.213 -9.609 1 94.62 99 VAL A N 1
ATOM 781 C CA . VAL A 1 99 ? -11.422 -4.117 -9.75 1 94.62 99 VAL A CA 1
ATOM 782 C C . VAL A 1 99 ? -11.922 -5.555 -9.906 1 94.62 99 VAL A C 1
ATOM 784 O O . VAL A 1 99 ? -12.727 -6.027 -9.102 1 94.62 99 VAL A O 1
ATOM 787 N N . TYR A 1 100 ? -11.406 -6.184 -10.969 1 92.75 100 TYR A N 1
ATOM 788 C CA . TYR A 1 100 ? -11.734 -7.574 -11.258 1 92.75 100 TYR A CA 1
ATOM 789 C C . TYR A 1 100 ? -10.477 -8.391 -11.516 1 92.75 100 TYR A C 1
ATOM 791 O O . TYR A 1 100 ? -10.031 -8.516 -12.664 1 92.75 100 TYR A O 1
ATOM 799 N N . PRO A 1 101 ? -9.883 -9 -10.461 1 89.19 101 PRO A N 1
ATOM 800 C CA . PRO A 1 101 ? -8.656 -9.766 -10.688 1 89.19 101 PRO A CA 1
ATOM 801 C C . PRO A 1 101 ? -8.891 -11.055 -11.461 1 89.19 101 PRO A C 1
ATOM 803 O O . PRO A 1 101 ? -7.945 -11.664 -11.961 1 89.19 101 PRO A O 1
ATOM 806 N N . GLY A 1 102 ? -10.125 -11.406 -11.742 1 78.94 102 GLY A N 1
ATOM 807 C CA . GLY A 1 102 ? -10.414 -12.648 -12.438 1 78.94 102 GLY A CA 1
ATOM 808 C C . GLY A 1 102 ? -10.438 -13.852 -11.516 1 78.94 102 GLY A C 1
ATOM 809 O O . GLY A 1 102 ? -10.852 -13.75 -10.359 1 78.94 102 GLY A O 1
ATOM 810 N N . ASN A 1 103 ? -10.211 -15.078 -12.188 1 75 103 ASN A N 1
ATOM 811 C CA . ASN A 1 103 ? -10.312 -16.328 -11.445 1 75 103 ASN A CA 1
ATOM 812 C C . ASN A 1 103 ? -8.938 -16.844 -11.039 1 75 103 ASN A C 1
ATOM 814 O O . ASN A 1 103 ? -8.008 -16.859 -11.852 1 75 103 ASN A O 1
ATOM 818 N N . GLY A 1 104 ? -8.984 -17.109 -9.711 1 77.75 104 GLY A N 1
ATOM 819 C CA . GLY A 1 104 ? -7.758 -17.719 -9.227 1 77.75 104 GLY A CA 1
ATOM 820 C C . GLY A 1 104 ? -6.859 -16.766 -8.469 1 77.75 104 GLY A C 1
ATOM 821 O O . GLY A 1 104 ? -7.273 -15.648 -8.141 1 77.75 104 GLY A O 1
ATOM 822 N N . TYR A 1 105 ? -5.781 -16.984 -7.805 1 85.44 105 TYR A N 1
ATOM 823 C CA . TYR A 1 105 ? -4.805 -16.219 -7.043 1 85.44 105 TYR A CA 1
ATOM 824 C C . TYR A 1 105 ? -4.273 -15.055 -7.859 1 85.44 105 TYR A C 1
ATOM 826 O O . TYR A 1 105 ? -3.059 -14.867 -7.973 1 85.44 105 TYR A O 1
ATOM 834 N N . ASN A 1 106 ? -5.328 -14.344 -8.453 1 87.62 106 ASN A N 1
ATOM 835 C CA . ASN A 1 106 ? -4.949 -13.141 -9.188 1 87.62 106 ASN A CA 1
ATOM 836 C C . ASN A 1 106 ? -5.133 -11.891 -8.336 1 87.62 106 ASN A C 1
ATOM 838 O O . ASN A 1 106 ? -6.02 -11.836 -7.484 1 87.62 106 ASN A O 1
ATOM 842 N N . GLU A 1 107 ? -4.352 -10.961 -8.594 1 92 107 GLU A N 1
ATOM 843 C CA . GLU A 1 107 ? -4.43 -9.688 -7.879 1 92 107 GLU A CA 1
ATOM 844 C C . GLU A 1 107 ? -4.906 -8.562 -8.797 1 92 107 GLU A C 1
ATOM 846 O O . GLU A 1 107 ? -4.59 -8.555 -9.984 1 92 107 GLU A O 1
ATOM 851 N N . GLY A 1 108 ? -5.676 -7.691 -8.273 1 93.38 108 GLY A N 1
ATOM 852 C CA . GLY A 1 108 ? -6.059 -6.445 -8.922 1 93.38 108 GLY A CA 1
ATOM 853 C C . GLY A 1 108 ? -5.902 -5.238 -8.016 1 93.38 108 GLY A C 1
ATOM 854 O O . GLY A 1 108 ? -6.156 -5.316 -6.812 1 93.38 108 GLY A O 1
ATOM 855 N N . THR A 1 109 ? -5.445 -4.148 -8.602 1 95.62 109 THR A N 1
ATOM 856 C CA . THR A 1 109 ? -5.188 -2.93 -7.844 1 95.62 109 THR A CA 1
ATOM 857 C C . THR A 1 109 ? -5.867 -1.731 -8.5 1 95.62 109 THR A C 1
ATOM 859 O O . THR A 1 109 ? -5.926 -1.638 -9.727 1 95.62 109 THR A O 1
ATOM 862 N N . ALA A 1 110 ? -6.398 -0.806 -7.664 1 94.81 110 ALA A N 1
ATOM 863 C CA . ALA A 1 110 ? -6.879 0.491 -8.133 1 94.81 110 ALA A CA 1
ATOM 864 C C . ALA A 1 110 ? -6.309 1.626 -7.285 1 94.81 110 ALA A C 1
ATOM 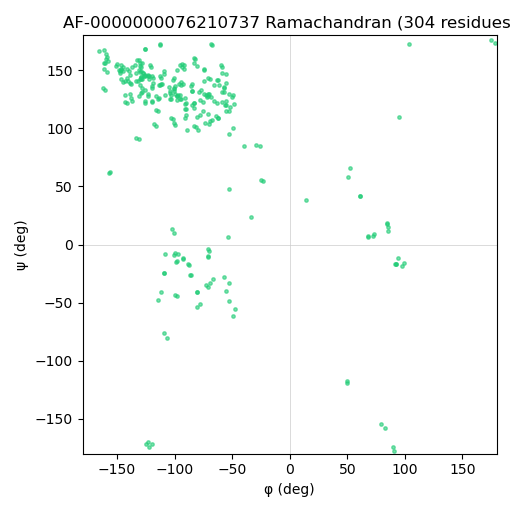866 O O . ALA A 1 110 ? -6.023 1.441 -6.102 1 94.81 110 ALA A O 1
ATOM 867 N N . ASN A 1 111 ? -6.117 2.725 -7.883 1 95.38 111 ASN A N 1
ATOM 868 C CA . ASN A 1 111 ? -5.711 3.984 -7.27 1 95.38 111 ASN A CA 1
ATOM 869 C C . ASN A 1 111 ? -6.617 5.133 -7.695 1 95.38 111 ASN A C 1
ATOM 871 O O . ASN A 1 111 ? -7.004 5.227 -8.867 1 95.38 111 ASN A O 1
ATOM 875 N N . MET A 1 112 ? -6.996 5.992 -6.715 1 95.38 112 MET A N 1
ATOM 876 C CA . MET A 1 112 ? -7.863 7.117 -7.051 1 95.38 112 MET A CA 1
ATOM 877 C C . MET A 1 112 ? -7.535 8.336 -6.191 1 95.38 112 MET A C 1
ATOM 879 O O . MET A 1 112 ? -7.219 8.195 -5.008 1 95.38 112 MET A O 1
ATOM 883 N N . VAL A 1 113 ? -7.605 9.477 -6.781 1 97.06 113 VAL A N 1
ATOM 884 C CA . VAL A 1 113 ? -7.602 10.75 -6.07 1 97.06 113 VAL A CA 1
ATOM 885 C C . VAL A 1 113 ? -9.016 11.32 -6.02 1 97.06 113 VAL A C 1
ATOM 887 O O . VAL A 1 113 ? -9.688 11.422 -7.051 1 97.06 113 VAL A O 1
ATOM 890 N N . LEU A 1 114 ? -9.422 11.664 -4.805 1 98.12 114 LEU A N 1
ATOM 891 C CA . LEU A 1 114 ? -10.797 12.109 -4.625 1 98.12 114 LEU A CA 1
ATOM 892 C C . LEU A 1 114 ? -10.852 13.43 -3.869 1 98.12 114 LEU A C 1
ATOM 894 O O . LEU A 1 114 ? -10.047 13.664 -2.963 1 98.12 114 LEU A O 1
ATOM 898 N N . ASN A 1 115 ? -11.789 14.227 -4.266 1 97.12 115 ASN A N 1
ATOM 899 C CA . ASN A 1 115 ? -12.203 15.32 -3.393 1 97.12 115 ASN A CA 1
ATOM 900 C C . ASN A 1 115 ? -13.219 14.852 -2.355 1 97.12 115 ASN A C 1
ATOM 902 O O . ASN A 1 115 ? -14.266 14.312 -2.707 1 97.12 115 ASN A O 1
ATOM 906 N N . LEU A 1 116 ? -12.844 15.039 -1.068 1 97.75 116 LEU A N 1
ATOM 907 C CA . LEU A 1 116 ? -13.773 14.656 -0.01 1 97.75 116 LEU A CA 1
ATOM 908 C C . LEU A 1 116 ? -14.164 15.867 0.833 1 97.75 116 LEU A C 1
ATOM 910 O O . LEU A 1 116 ? -13.328 16.734 1.107 1 97.75 116 LEU A O 1
ATOM 914 N N . GLN A 1 117 ? -15.414 15.93 1.276 1 97.44 117 GLN A N 1
ATOM 915 C CA . GLN A 1 117 ? -15.859 16.781 2.369 1 97.44 117 GLN A CA 1
ATOM 916 C C . GLN A 1 117 ? -15.789 16.047 3.707 1 97.44 117 GLN A C 1
ATOM 918 O O . GLN A 1 117 ? -15.844 14.82 3.75 1 97.44 117 GLN A O 1
ATOM 923 N N . LYS A 1 118 ? -15.656 16.906 4.719 1 96.44 118 LYS A N 1
ATOM 924 C CA . LYS A 1 118 ? -15.75 16.297 6.047 1 96.44 118 LYS A CA 1
ATOM 925 C C . LYS A 1 118 ? -16.984 15.406 6.16 1 96.44 118 LYS A C 1
ATOM 927 O O . LYS A 1 118 ? -18.094 15.82 5.805 1 96.44 118 LYS A O 1
ATOM 932 N N . GLY A 1 119 ? -16.75 14.164 6.613 1 98.25 119 GLY A N 1
ATOM 933 C CA . GLY A 1 119 ? -17.859 13.242 6.828 1 98.25 119 GLY A CA 1
ATOM 934 C C . GLY A 1 119 ? -18.078 12.281 5.676 1 98.25 119 GLY A C 1
ATOM 935 O O . GLY A 1 119 ? -18.781 11.273 5.82 1 98.25 119 GLY A O 1
ATOM 936 N N . ASP A 1 120 ? -17.531 12.586 4.453 1 98.81 120 ASP A N 1
ATOM 937 C CA . ASP A 1 120 ? -17.625 11.641 3.342 1 98.81 120 ASP A CA 1
ATOM 938 C C . ASP A 1 120 ? -17.047 10.281 3.719 1 98.81 120 ASP A C 1
ATOM 940 O O . ASP A 1 120 ? -16.031 10.211 4.43 1 98.81 120 ASP A O 1
ATOM 944 N N . ARG A 1 121 ? -17.625 9.25 3.17 1 98.88 121 ARG A N 1
ATOM 945 C CA . ARG A 1 121 ? -17.203 7.875 3.414 1 98.88 121 ARG A CA 1
ATOM 946 C C . ARG A 1 121 ? -16.594 7.258 2.158 1 98.88 121 ARG A C 1
ATOM 948 O O . ARG A 1 121 ? -17.094 7.48 1.051 1 98.88 121 ARG A O 1
ATOM 955 N N . VAL A 1 122 ? -15.531 6.543 2.314 1 98.88 122 VAL A N 1
ATOM 956 C CA . VAL A 1 122 ? -14.906 5.793 1.229 1 98.88 122 VAL A CA 1
ATOM 957 C C . VAL A 1 122 ? -14.68 4.348 1.662 1 98.88 122 VAL A C 1
ATOM 959 O O . VAL A 1 122 ? -14.141 4.094 2.742 1 98.88 122 VAL A O 1
ATOM 962 N N . TYR A 1 123 ? -15.086 3.4 0.854 1 98.81 123 TYR A N 1
ATOM 963 C CA . TYR A 1 123 ? -14.984 1.99 1.216 1 98.81 123 TYR A CA 1
ATOM 964 C C . TYR A 1 123 ? -15.023 1.104 -0.025 1 98.81 123 TYR A C 1
ATOM 966 O O . TYR A 1 123 ? -15.398 1.559 -1.108 1 98.81 123 TYR A O 1
ATOM 974 N N . VAL A 1 124 ? -14.578 -0.092 0.109 1 98.31 124 VAL A N 1
ATOM 975 C CA . VAL A 1 124 ? -14.602 -1.111 -0.936 1 98.31 124 VAL A CA 1
ATOM 976 C C . VAL A 1 124 ? -15.766 -2.066 -0.699 1 98.31 124 VAL A C 1
ATOM 978 O O . VAL A 1 124 ? -15.977 -2.533 0.423 1 98.31 124 VAL A O 1
ATOM 981 N N . LYS A 1 125 ? -16.453 -2.281 -1.689 1 96.88 125 LYS A N 1
ATOM 982 C CA . LYS A 1 125 ? -17.641 -3.137 -1.582 1 96.88 125 LYS A CA 1
ATOM 983 C C . LYS A 1 125 ? -17.641 -4.211 -2.668 1 96.88 125 LYS A C 1
ATOM 985 O O . LYS A 1 125 ? -17.219 -3.953 -3.803 1 96.88 125 LYS A O 1
ATOM 990 N N . CYS A 1 126 ? -18.125 -5.434 -2.221 1 96.06 126 CYS A N 1
ATOM 991 C CA . CYS A 1 126 ? -18.297 -6.512 -3.189 1 96.06 126 CYS A CA 1
ATOM 992 C C . CYS A 1 126 ? -19.328 -6.141 -4.242 1 96.06 126 CYS A C 1
ATOM 994 O O . CYS A 1 126 ? -20.328 -5.484 -3.932 1 96.06 126 CYS A O 1
ATOM 996 N N . GLY A 1 127 ? -19.016 -6.562 -5.465 1 92.62 127 GLY A N 1
ATOM 997 C CA . GLY A 1 127 ? -19.953 -6.348 -6.562 1 92.62 127 GLY A CA 1
ATOM 998 C C . GLY A 1 127 ? -20.547 -7.633 -7.098 1 92.62 127 GLY A C 1
ATOM 999 O O . GLY A 1 127 ? -20.125 -8.727 -6.707 1 92.62 127 GLY A O 1
ATOM 1000 N N . GLY A 1 128 ? -21.516 -7.395 -7.996 1 83.06 128 GLY A N 1
ATOM 1001 C CA . GLY A 1 128 ? -22.141 -8.523 -8.672 1 83.06 128 GLY A CA 1
ATOM 1002 C C . GLY A 1 128 ? -23.344 -9.07 -7.938 1 83.06 128 GLY A C 1
ATOM 1003 O O . GLY A 1 128 ? -23.828 -8.453 -6.988 1 83.06 128 GLY A O 1
ATOM 1004 N N . SER A 1 129 ? -23.844 -10.148 -8.477 1 78.88 129 SER A N 1
ATOM 1005 C CA . SER A 1 129 ? -25.078 -10.719 -7.957 1 78.88 129 SER A CA 1
ATOM 1006 C C . SER A 1 129 ? -24.812 -11.906 -7.039 1 78.88 129 SER A C 1
ATOM 1008 O O . SER A 1 129 ? -25.719 -12.398 -6.371 1 78.88 129 SER A O 1
ATOM 1010 N N . ASP A 1 130 ? -23.625 -12.289 -6.996 1 84.62 130 ASP A N 1
ATOM 1011 C CA . ASP A 1 130 ? -23.266 -13.477 -6.219 1 84.62 130 ASP A CA 1
ATOM 1012 C C . ASP A 1 130 ? -22.172 -13.164 -5.199 1 84.62 130 ASP A C 1
ATOM 1014 O O . ASP A 1 130 ? -21.859 -11.992 -4.969 1 84.62 130 ASP A O 1
ATOM 1018 N N . HIS A 1 131 ? -21.672 -14.234 -4.578 1 89.44 131 HIS A N 1
ATOM 1019 C CA . HIS A 1 131 ? -20.609 -14.117 -3.582 1 89.44 131 HIS A CA 1
ATOM 1020 C C . HIS A 1 131 ? -19.297 -13.703 -4.23 1 89.44 131 HIS A C 1
ATOM 1022 O O . HIS A 1 131 ? -19.047 -14.016 -5.398 1 89.44 131 HIS A O 1
ATOM 1028 N N . GLY A 1 132 ? -18.562 -12.883 -3.553 1 92.5 132 GLY A N 1
ATOM 1029 C CA . GLY A 1 132 ? -17.156 -12.664 -3.857 1 92.5 132 GLY A CA 1
ATOM 1030 C C . GLY A 1 132 ? -16.219 -13.406 -2.92 1 92.5 132 GLY A C 1
ATOM 1031 O O . GLY A 1 132 ? -16.516 -13.547 -1.729 1 92.5 132 GLY A O 1
ATOM 1032 N N . TYR A 1 133 ? -15.18 -13.883 -3.504 1 93.56 133 TYR A N 1
ATOM 1033 C CA . TYR A 1 133 ? -14.227 -14.641 -2.707 1 93.56 133 TYR A CA 1
ATOM 1034 C C . TYR A 1 133 ? -12.875 -13.93 -2.66 1 93.56 133 TYR A C 1
ATOM 1036 O O . TYR A 1 133 ? -12.117 -13.961 -3.633 1 93.56 133 TYR A O 1
ATOM 1044 N N . ILE A 1 134 ? -12.594 -13.281 -1.579 1 94 134 ILE A N 1
ATOM 1045 C CA . ILE A 1 134 ? -11.328 -12.578 -1.422 1 94 134 ILE A CA 1
ATOM 1046 C C . ILE A 1 134 ? -10.336 -13.477 -0.68 1 94 134 ILE A C 1
ATOM 1048 O O . ILE A 1 134 ? -10.656 -14.047 0.362 1 94 134 ILE A O 1
ATOM 1052 N N . HIS A 1 135 ? -9.258 -13.625 -1.312 1 91.94 135 HIS A N 1
ATOM 1053 C CA . HIS A 1 135 ? -8.219 -14.453 -0.719 1 91.94 135 HIS A CA 1
ATOM 1054 C C . HIS A 1 135 ? -7.223 -13.602 0.068 1 91.94 135 HIS A C 1
ATOM 1056 O O . HIS A 1 135 ? -6.906 -12.477 -0.331 1 91.94 135 HIS A O 1
ATOM 1062 N N . THR A 1 136 ? -6.809 -14.141 1.224 1 90.75 136 THR A N 1
ATOM 1063 C CA . THR A 1 136 ? -5.645 -13.719 1.993 1 90.75 136 THR A CA 1
ATOM 1064 C C . THR A 1 136 ? -5.281 -14.766 3.043 1 90.75 136 THR A C 1
ATOM 1066 O O . THR A 1 136 ? -5.941 -15.797 3.152 1 90.75 136 THR A O 1
ATOM 1069 N N . SER A 1 137 ? -4.191 -14.688 3.611 1 86.69 137 SER A N 1
ATOM 1070 C CA . SER A 1 137 ? -3.82 -15.531 4.742 1 86.69 137 SER A CA 1
ATOM 1071 C C . SER A 1 137 ? -2.924 -14.781 5.723 1 86.69 137 SER A C 1
ATOM 1073 O O . SER A 1 137 ? -2.242 -13.828 5.34 1 86.69 137 SER A O 1
ATOM 1075 N N . ASN A 1 138 ? -3.076 -15.344 6.941 1 86 138 ASN A N 1
ATOM 1076 C CA . ASN A 1 138 ? -2.236 -14.75 7.973 1 86 138 ASN A CA 1
ATOM 1077 C C . ASN A 1 138 ? -0.754 -14.859 7.621 1 86 138 ASN A C 1
ATOM 1079 O O . ASN A 1 138 ? -0.288 -15.922 7.211 1 86 138 ASN A O 1
ATOM 1083 N N . GLY A 1 139 ? -0.104 -13.742 7.742 1 87.94 139 GLY A N 1
ATOM 1084 C CA . GLY A 1 139 ? 1.319 -13.719 7.445 1 87.94 139 GLY A CA 1
ATOM 1085 C C . GLY A 1 139 ? 1.626 -13.297 6.02 1 87.94 139 GLY A C 1
ATOM 1086 O O . GLY A 1 139 ? 2.781 -13.039 5.68 1 87.94 139 GLY A O 1
ATOM 1087 N N . TYR A 1 140 ? 0.665 -13.234 5.195 1 89.94 140 TYR A N 1
ATOM 1088 C CA . TYR A 1 140 ? 0.857 -12.82 3.809 1 89.94 140 TYR A CA 1
ATOM 1089 C C . TYR A 1 140 ? 0.146 -11.5 3.527 1 89.94 140 TYR A C 1
ATOM 1091 O O . TYR A 1 140 ? 0.748 -10.562 2.994 1 89.94 140 TYR A O 1
ATOM 1099 N N . TRP A 1 141 ? -1.052 -11.344 3.904 1 93.75 141 TRP A N 1
ATOM 1100 C CA . TRP A 1 141 ? -1.872 -10.141 3.824 1 93.75 141 TRP A CA 1
ATOM 1101 C C . TRP A 1 141 ? -1.874 -9.578 2.406 1 93.75 141 TRP A C 1
ATOM 1103 O O . TRP A 1 141 ? -1.514 -8.414 2.193 1 93.75 141 TRP A O 1
ATOM 1113 N N . TYR A 1 142 ? -2.424 -10.312 1.509 1 93.62 142 TYR A N 1
ATOM 1114 C CA . TYR A 1 142 ? -2.406 -10.039 0.076 1 93.62 142 TYR A CA 1
ATOM 1115 C C . TYR A 1 142 ? -3.316 -8.867 -0.27 1 93.62 142 TYR A C 1
ATOM 1117 O O . TYR A 1 142 ? -3.078 -8.156 -1.25 1 93.62 142 TYR A O 1
ATOM 1125 N N . SER A 1 143 ? -4.398 -8.758 0.45 1 95.06 143 SER A N 1
ATOM 1126 C CA . SER A 1 143 ? -5.383 -7.715 0.181 1 95.06 143 SER A CA 1
ATOM 1127 C C . SER A 1 143 ? -5.215 -6.539 1.134 1 95.06 143 SER A C 1
ATOM 1129 O O . SER A 1 143 ? -5.008 -6.727 2.334 1 95.06 143 SER A O 1
ATOM 1131 N N . MET A 1 144 ? -5.285 -5.371 0.597 1 96.88 144 MET A N 1
ATOM 1132 C CA . MET A 1 144 ? -4.988 -4.184 1.394 1 96.88 144 MET A CA 1
ATOM 1133 C C . MET A 1 144 ? -5.777 -2.98 0.888 1 96.88 144 MET A C 1
ATOM 1135 O O . MET A 1 144 ? -6.203 -2.953 -0.268 1 96.88 144 MET A O 1
ATOM 1139 N N . PHE A 1 145 ? -6.059 -2.023 1.726 1 98.31 145 PHE A N 1
ATOM 1140 C CA . PHE A 1 145 ? -6.742 -0.759 1.484 1 98.31 145 PHE A CA 1
ATOM 1141 C C . PHE A 1 145 ? -6.043 0.382 2.211 1 98.31 145 PHE A C 1
ATOM 1143 O O . PHE A 1 145 ? -5.77 0.287 3.41 1 98.31 145 PHE A O 1
ATOM 1150 N N . SER A 1 146 ? -5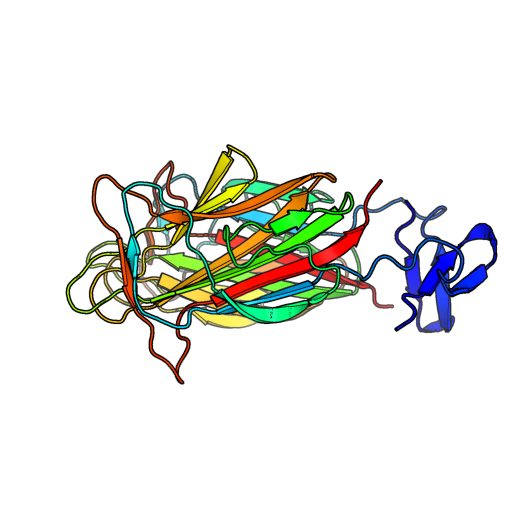.629 1.41 1.488 1 98.81 146 SER A N 1
ATOM 1151 C CA . SER A 1 146 ? -4.906 2.535 2.072 1 98.81 146 SER A CA 1
ATOM 1152 C C . SER A 1 146 ? -5.457 3.865 1.571 1 98.81 146 SER A C 1
ATOM 1154 O O . SER A 1 146 ? -6.004 3.941 0.468 1 98.81 146 SER A O 1
ATOM 1156 N N . GLY A 1 147 ? -5.289 4.914 2.359 1 98.69 147 GLY A N 1
ATOM 1157 C CA . GLY A 1 147 ? -5.637 6.273 1.98 1 98.69 147 GLY A CA 1
ATOM 1158 C C . GLY A 1 147 ? -4.953 7.324 2.838 1 98.69 147 GLY A C 1
ATOM 1159 O O . GLY A 1 147 ? -4.523 7.035 3.957 1 98.69 147 GLY A O 1
ATOM 1160 N N . TYR A 1 148 ? -4.836 8.492 2.277 1 97.06 148 TYR A N 1
ATOM 1161 C CA . TYR A 1 148 ? -4.242 9.586 3.031 1 97.06 148 TYR A CA 1
ATOM 1162 C C . TYR A 1 148 ? -4.637 10.938 2.432 1 97.06 148 TYR A C 1
ATOM 1164 O O . TYR A 1 148 ? -4.965 11.023 1.247 1 97.06 148 TYR A O 1
ATOM 1172 N N . LEU A 1 149 ? -4.516 11.906 3.246 1 94.81 149 LEU A N 1
ATOM 1173 C CA . LEU A 1 149 ? -4.742 13.281 2.818 1 94.81 149 LEU A CA 1
ATOM 1174 C C . LEU A 1 149 ? -3.543 13.812 2.039 1 94.81 149 LEU A C 1
ATOM 1176 O O . LEU A 1 149 ? -2.408 13.75 2.52 1 94.81 149 LEU A O 1
ATOM 1180 N N . ILE A 1 150 ? -3.822 14.25 0.887 1 91.62 150 ILE A N 1
ATOM 1181 C CA . ILE A 1 150 ? -2.775 14.938 0.134 1 91.62 150 ILE A CA 1
ATOM 1182 C C . ILE A 1 150 ? -2.656 16.375 0.613 1 91.62 150 ILE A C 1
ATOM 1184 O O . ILE A 1 150 ? -1.575 16.828 1.013 1 91.62 150 ILE A O 1
ATOM 1188 N N . HIS A 1 151 ? -3.791 17.047 0.585 1 86.69 151 HIS A N 1
ATOM 1189 C CA . HIS A 1 151 ? -3.846 18.391 1.16 1 86.69 151 HIS A CA 1
ATOM 1190 C C . HIS A 1 151 ? -5.277 18.781 1.509 1 86.69 151 HIS A C 1
ATOM 1192 O O . HIS A 1 151 ? -6.223 18.359 0.835 1 86.69 151 HIS A O 1
ATOM 1198 N N . ALA A 1 152 ? -5.387 19.578 2.527 1 87.19 152 ALA A N 1
ATOM 1199 C CA . ALA A 1 152 ? -6.691 20.062 2.967 1 87.19 152 ALA A CA 1
ATOM 1200 C C . ALA A 1 152 ? -7.227 21.141 2.018 1 87.19 152 ALA A C 1
ATOM 1202 O O . ALA A 1 152 ? -6.457 21.812 1.327 1 87.19 152 ALA A O 1
ATOM 1203 N N . THR A 1 153 ? -8.484 21.188 1.95 1 86.81 153 THR A N 1
ATOM 1204 C CA . THR A 1 153 ? -9.156 22.234 1.186 1 86.81 153 THR A CA 1
ATOM 1205 C C . THR A 1 153 ? -10.172 22.969 2.057 1 86.81 153 THR A C 1
ATOM 1207 O O . THR A 1 153 ? -10.398 22.594 3.207 1 86.81 153 THR A O 1
ATOM 1210 N N . LYS A 1 154 ? -10.648 24.125 1.473 1 77.69 154 LYS A N 1
ATOM 1211 C CA . LYS A 1 154 ? -11.625 24.922 2.199 1 77.69 154 LYS A CA 1
ATOM 1212 C C . LYS A 1 154 ? -12.984 24.234 2.254 1 77.69 154 LYS A C 1
ATOM 1214 O O . LYS A 1 154 ? -13.352 23.5 1.326 1 77.69 154 LYS A O 1
ATOM 1219 N N . MET B 1 1 ? 15.758 23.672 -4.957 1 29.98 1 MET B N 1
ATOM 1220 C CA . MET B 1 1 ? 14.305 23.609 -4.82 1 29.98 1 MET B CA 1
ATOM 1221 C C . MET B 1 1 ? 13.891 23.781 -3.361 1 29.98 1 MET B C 1
ATOM 1223 O O . MET B 1 1 ? 14.43 23.109 -2.477 1 29.98 1 MET B O 1
ATOM 1227 N N . ALA B 1 2 ? 13.539 24.938 -2.973 1 35.97 2 ALA B N 1
ATOM 1228 C CA . ALA B 1 2 ? 13.266 25.375 -1.604 1 35.97 2 ALA B CA 1
ATOM 1229 C C . ALA B 1 2 ? 11.984 24.75 -1.071 1 35.97 2 ALA B C 1
ATOM 1231 O O . ALA B 1 2 ? 11 24.609 -1.803 1 35.97 2 ALA B O 1
ATOM 1232 N N . MET B 1 3 ? 12.117 23.797 -0.248 1 43.38 3 MET B N 1
ATOM 1233 C CA . MET B 1 3 ? 10.914 23.406 0.482 1 43.38 3 MET B CA 1
ATOM 1234 C C . MET B 1 3 ? 10.477 24.5 1.447 1 43.38 3 MET B C 1
ATOM 1236 O O . MET B 1 3 ? 11.297 25.047 2.184 1 43.38 3 MET B O 1
ATOM 1240 N N . TYR B 1 4 ? 9.547 25.172 1.281 1 45.09 4 TYR B N 1
ATOM 1241 C CA . TYR B 1 4 ? 8.984 26.172 2.182 1 45.09 4 TYR B CA 1
ATOM 1242 C C . TYR B 1 4 ? 8.125 25.516 3.252 1 45.09 4 TYR B C 1
ATOM 1244 O O . TYR B 1 4 ? 7.344 24.609 2.961 1 45.09 4 TYR B O 1
ATOM 1252 N N . VAL B 1 5 ? 8.758 25.609 4.484 1 47.47 5 VAL B N 1
ATOM 1253 C CA . VAL B 1 5 ? 7.988 25.203 5.66 1 47.47 5 VAL B CA 1
ATOM 1254 C C . VAL B 1 5 ? 7.246 26.406 6.234 1 47.47 5 VAL B C 1
ATOM 1256 O O . VAL B 1 5 ? 7.805 27.5 6.32 1 47.47 5 VAL B O 1
ATOM 1259 N N . TYR B 1 6 ? 6.055 26.359 6.309 1 45.56 6 TYR B N 1
ATOM 1260 C CA . TYR B 1 6 ? 5.312 27.484 6.879 1 45.56 6 TYR B CA 1
ATOM 1261 C C . TYR B 1 6 ? 5.484 27.531 8.391 1 45.56 6 TYR B C 1
ATOM 1263 O O . TYR B 1 6 ? 5.137 26.578 9.094 1 45.56 6 TYR B O 1
ATOM 1271 N N . GLU B 1 7 ? 6.352 28.531 8.945 1 41.38 7 GLU B N 1
ATOM 1272 C CA . GLU B 1 7 ? 6.605 28.844 10.352 1 41.38 7 GLU B CA 1
ATOM 1273 C C . GLU B 1 7 ? 5.496 29.703 10.938 1 41.38 7 GLU B C 1
ATOM 1275 O O . GLU B 1 7 ? 5.418 30.891 10.664 1 41.38 7 GLU B O 1
ATOM 1280 N N . LYS B 1 8 ? 4.562 28.984 11.648 1 44.03 8 LYS B N 1
ATOM 1281 C CA . LYS B 1 8 ? 3.387 29.672 12.172 1 44.03 8 LYS B CA 1
ATOM 1282 C C . LYS B 1 8 ? 3.787 30.859 13.055 1 44.03 8 LYS B C 1
ATOM 1284 O O . LYS B 1 8 ? 3.176 31.922 12.984 1 44.03 8 LYS B O 1
ATOM 1289 N N . ALA B 1 9 ? 4.684 30.797 13.797 1 42.88 9 ALA B N 1
ATOM 1290 C CA . ALA B 1 9 ? 5.078 31.906 14.68 1 42.88 9 ALA B CA 1
ATOM 1291 C C . ALA B 1 9 ? 5.371 33.156 13.883 1 42.88 9 ALA B C 1
ATOM 1293 O O . ALA B 1 9 ? 5.098 34.281 14.344 1 42.88 9 ALA B O 1
ATOM 1294 N N . LYS B 1 10 ? 5.801 33 12.648 1 47.88 10 LYS B N 1
ATOM 1295 C CA . LYS B 1 10 ? 6.223 34.188 11.891 1 47.88 10 LYS B CA 1
ATOM 1296 C C . LYS B 1 10 ? 5.211 34.531 10.797 1 47.88 10 LYS B C 1
ATOM 1298 O O . LYS B 1 10 ? 5.281 35.594 10.203 1 47.88 10 LYS B O 1
ATOM 1303 N N . GLY B 1 11 ? 4.305 33.719 10.586 1 43.91 11 GLY B N 1
ATOM 1304 C CA . GLY B 1 11 ? 3.297 33.969 9.57 1 43.91 11 GLY B CA 1
ATOM 1305 C C . GLY B 1 11 ? 3.852 33.938 8.156 1 43.91 11 GLY B C 1
ATOM 1306 O O . GLY B 1 11 ? 3.348 34.625 7.27 1 43.91 11 GLY B O 1
ATOM 1307 N N . THR B 1 12 ? 5.004 33.625 7.828 1 47.06 12 THR B N 1
ATOM 1308 C CA . THR B 1 12 ? 5.73 33.656 6.562 1 47.06 12 THR B CA 1
ATOM 1309 C C . THR B 1 12 ? 6.117 32.25 6.121 1 47.06 12 THR B C 1
ATOM 1311 O O . THR B 1 12 ? 6.188 31.328 6.941 1 47.06 12 THR B O 1
ATOM 1314 N N . TRP B 1 13 ? 5.754 31.938 4.855 1 46.88 13 TRP B N 1
ATOM 1315 C CA . TRP B 1 13 ? 6.484 30.797 4.293 1 46.88 13 TRP B CA 1
ATOM 1316 C C . TRP B 1 13 ? 7.992 31 4.422 1 46.88 13 TRP B C 1
ATOM 1318 O O . TRP B 1 13 ? 8.508 32.094 4.102 1 46.88 13 TRP B O 1
ATOM 1328 N N . GLU B 1 14 ? 8.469 30.5 5.383 1 44.88 14 GLU B N 1
ATOM 1329 C CA . GLU B 1 14 ? 9.922 30.656 5.449 1 44.88 14 GLU B CA 1
ATOM 1330 C C . GLU B 1 14 ? 10.625 29.672 4.516 1 44.88 14 GLU B C 1
ATOM 1332 O O . GLU B 1 14 ? 10.188 28.531 4.352 1 44.88 14 GLU B O 1
ATOM 1337 N N . ASN B 1 15 ? 11.172 30.219 3.568 1 42.5 15 ASN B N 1
ATOM 1338 C CA . ASN B 1 15 ? 12.172 29.406 2.885 1 42.5 15 ASN B CA 1
ATOM 1339 C C . ASN B 1 15 ? 13 28.594 3.871 1 42.5 15 ASN B C 1
ATOM 1341 O O . ASN B 1 15 ? 13.609 29.141 4.789 1 42.5 15 ASN B O 1
ATOM 1345 N N . SER B 1 16 ? 12.438 27.312 4.305 1 44.25 16 SER B N 1
ATOM 1346 C CA . SER B 1 16 ? 13.391 26.516 5.066 1 44.25 16 SER B CA 1
ATOM 1347 C C . SER B 1 16 ? 14.812 26.734 4.574 1 44.25 16 SER B C 1
ATOM 1349 O O . SER B 1 16 ? 15.469 25.797 4.105 1 44.25 16 SER B O 1
ATOM 1351 N N . SER B 1 17 ? 15.07 27.594 4.082 1 41.78 17 SER B N 1
ATOM 1352 C CA . SER B 1 17 ? 16.438 27.875 3.652 1 41.78 17 SER B CA 1
ATOM 1353 C C . SER B 1 17 ? 17.438 27.609 4.77 1 41.78 17 SER B C 1
ATOM 1355 O O . SER B 1 17 ? 18.594 27.297 4.508 1 41.78 17 SER B O 1
ATOM 1357 N N . LYS B 1 18 ? 17.172 28.312 5.98 1 43.12 18 LYS B N 1
ATOM 1358 C CA . LYS B 1 18 ? 18.281 28.172 6.914 1 43.12 18 LYS B CA 1
ATOM 1359 C C . LYS B 1 18 ? 18.359 26.75 7.473 1 43.12 18 LYS B C 1
ATOM 1361 O O . LYS B 1 18 ? 19.266 26.438 8.25 1 43.12 18 LYS B O 1
ATOM 1366 N N . ARG B 1 19 ? 17.234 26.016 7.742 1 37.88 19 ARG B N 1
ATOM 1367 C CA . ARG B 1 19 ? 17.422 24.641 8.164 1 37.88 19 ARG B CA 1
ATOM 1368 C C . ARG B 1 19 ? 17.969 23.797 7.02 1 37.88 19 ARG B C 1
ATOM 1370 O O . ARG B 1 19 ? 17.75 24.109 5.848 1 37.88 19 ARG B O 1
ATOM 1377 N N . GLU B 1 20 ? 18.984 23.141 7.238 1 42.72 20 GLU B N 1
ATOM 1378 C CA . GLU B 1 20 ? 19.547 22.203 6.285 1 42.72 20 GLU B CA 1
ATOM 1379 C C . GLU B 1 20 ? 18.484 21.656 5.34 1 42.72 20 GLU B C 1
ATOM 1381 O O . GLU B 1 20 ? 17.438 21.172 5.789 1 42.72 20 GLU B O 1
ATOM 1386 N N . GLN B 1 21 ? 18.109 22.328 4.203 1 48.78 21 GLN B N 1
ATOM 1387 C CA . GLN B 1 21 ? 17.234 21.953 3.096 1 48.78 21 GLN B CA 1
ATOM 1388 C C . GLN B 1 21 ? 17.141 20.438 2.939 1 48.78 21 GLN B C 1
ATOM 1390 O O . GLN B 1 21 ? 18.062 19.812 2.416 1 48.78 21 GLN B O 1
ATOM 1395 N N . ILE B 1 22 ? 16.797 19.734 3.871 1 56.44 22 ILE B N 1
ATOM 1396 C CA . ILE B 1 22 ? 16.672 18.312 3.547 1 56.44 22 ILE B CA 1
ATOM 1397 C C . ILE B 1 22 ? 15.711 18.141 2.369 1 56.44 22 ILE B C 1
ATOM 1399 O O . ILE B 1 22 ? 14.648 18.766 2.33 1 56.44 22 ILE B O 1
ATOM 1403 N N . ASP B 1 23 ? 16.203 17.688 1.302 1 75.69 23 ASP B N 1
ATOM 1404 C CA . ASP B 1 23 ? 15.328 17.281 0.21 1 75.69 23 ASP B CA 1
ATOM 1405 C C . ASP B 1 23 ? 14.211 16.375 0.711 1 75.69 23 ASP B C 1
ATOM 1407 O O . ASP B 1 23 ? 14.461 15.438 1.472 1 75.69 23 ASP B O 1
ATOM 1411 N N . ILE B 1 24 ? 13 16.828 0.481 1 85.81 24 ILE B N 1
ATOM 1412 C CA . ILE B 1 24 ? 11.859 15.969 0.819 1 85.81 24 ILE B CA 1
ATOM 1413 C C . ILE B 1 24 ? 12.039 14.594 0.171 1 85.81 24 ILE B C 1
ATOM 1415 O O . ILE B 1 24 ? 12.164 14.492 -1.051 1 85.81 24 ILE B O 1
ATOM 1419 N N . PRO B 1 25 ? 12.188 13.648 0.962 1 92.81 25 PRO B N 1
ATOM 1420 C CA . PRO B 1 25 ? 12.477 12.305 0.444 1 92.81 25 PRO B CA 1
ATOM 1421 C C . PRO B 1 25 ? 11.477 11.852 -0.617 1 92.81 25 PRO B C 1
ATOM 1423 O O . PRO B 1 25 ? 10.266 11.93 -0.4 1 92.81 25 PRO B O 1
ATOM 1426 N N . ALA B 1 26 ? 11.969 11.406 -1.69 1 96.88 26 ALA B N 1
ATOM 1427 C CA . ALA B 1 26 ? 11.203 10.781 -2.768 1 96.88 26 ALA B CA 1
ATOM 1428 C C . ALA B 1 26 ? 12.109 9.945 -3.668 1 96.88 26 ALA B C 1
ATOM 1430 O O . ALA B 1 26 ? 13.195 10.383 -4.051 1 96.88 26 ALA B O 1
ATOM 1431 N N . PHE B 1 27 ? 11.617 8.727 -3.934 1 98.38 27 PHE B N 1
ATOM 1432 C CA . PHE B 1 27 ? 12.398 7.91 -4.852 1 98.38 27 PHE B CA 1
ATOM 1433 C C . PHE B 1 27 ? 11.492 7.047 -5.719 1 98.38 27 PHE B C 1
ATOM 1435 O O . PHE B 1 27 ? 10.359 6.75 -5.34 1 98.38 27 PHE B O 1
ATOM 1442 N N . SER B 1 28 ? 11.969 6.723 -6.867 1 98.69 28 SER B N 1
ATOM 1443 C CA . SER B 1 28 ? 11.438 5.703 -7.766 1 98.69 28 SER B CA 1
ATOM 1444 C C . SER B 1 28 ? 12.555 4.957 -8.477 1 98.69 28 SER B C 1
ATOM 1446 O O . SER B 1 28 ? 13.469 5.574 -9.031 1 98.69 28 SER B O 1
ATOM 1448 N N . ALA B 1 29 ? 12.492 3.688 -8.398 1 98.38 29 ALA B N 1
ATOM 1449 C CA . ALA B 1 29 ? 13.516 2.857 -9.039 1 98.38 29 ALA B CA 1
ATOM 1450 C C . ALA B 1 29 ? 12.891 1.628 -9.695 1 98.38 29 ALA B C 1
ATOM 1452 O O . ALA B 1 29 ? 11.852 1.132 -9.242 1 98.38 29 ALA B O 1
ATOM 1453 N N . SER B 1 30 ? 13.484 1.19 -10.734 1 97.75 30 SER B N 1
ATOM 1454 C CA . SER B 1 30 ? 13.117 -0.036 -11.43 1 97.75 30 SER B CA 1
ATOM 1455 C C . SER B 1 30 ? 14.273 -1.03 -11.453 1 97.75 30 SER B C 1
ATOM 1457 O O . SER B 1 30 ? 15.219 -0.905 -10.672 1 97.75 30 SER B O 1
ATOM 1459 N N . MET B 1 31 ? 14.039 -2.08 -12.219 1 95.62 31 MET B N 1
ATOM 1460 C CA . MET B 1 31 ? 15.078 -3.096 -12.383 1 95.62 31 MET B CA 1
ATOM 1461 C C . MET B 1 31 ? 15.586 -3.133 -13.82 1 95.62 31 MET B C 1
ATOM 1463 O O . MET B 1 31 ? 14.789 -3.125 -14.766 1 95.62 31 MET B O 1
ATOM 1467 N N . THR B 1 32 ? 16.875 -3.248 -13.953 1 94.06 32 THR B N 1
ATOM 1468 C CA . THR B 1 32 ? 17.469 -3.268 -15.281 1 94.06 32 THR B CA 1
ATOM 1469 C C . THR B 1 32 ? 17.359 -4.652 -15.914 1 94.06 32 THR B C 1
ATOM 1471 O O . THR B 1 32 ? 17.109 -4.777 -17.109 1 94.06 32 THR B O 1
ATOM 1474 N N . ASN B 1 33 ? 17.594 -5.676 -15.055 1 93.75 33 ASN B N 1
ATOM 1475 C CA . ASN B 1 33 ? 17.594 -7.047 -15.547 1 93.75 33 ASN B CA 1
ATOM 1476 C C . ASN B 1 33 ? 16.734 -7.961 -14.68 1 93.75 33 ASN B C 1
ATOM 1478 O O . ASN B 1 33 ? 16.578 -7.727 -13.484 1 93.75 33 ASN B O 1
ATOM 1482 N N . ALA B 1 34 ? 16.188 -8.984 -15.406 1 94.12 34 ALA B N 1
ATOM 1483 C CA . ALA B 1 34 ? 15.523 -10.039 -14.648 1 94.12 34 ALA B CA 1
ATOM 1484 C C . ALA B 1 34 ? 16.484 -10.695 -13.664 1 94.12 34 ALA B C 1
ATOM 1486 O O . ALA B 1 34 ? 17.703 -10.703 -13.875 1 94.12 34 ALA B O 1
ATOM 1487 N N . LYS B 1 35 ? 15.93 -11.227 -12.594 1 93.75 35 LYS B N 1
ATOM 1488 C CA . LYS B 1 35 ? 16.781 -11.797 -11.555 1 93.75 35 LYS B CA 1
ATOM 1489 C C . LYS B 1 35 ? 16.156 -13.055 -10.953 1 93.75 35 LYS B C 1
ATOM 1491 O O . LYS B 1 35 ? 14.93 -13.141 -10.82 1 93.75 35 LYS B O 1
ATOM 1496 N N . VAL B 1 36 ? 16.953 -14.031 -10.672 1 94.81 36 VAL B N 1
ATOM 1497 C CA . VAL B 1 36 ? 16.609 -15.141 -9.781 1 94.81 36 VAL B CA 1
ATOM 1498 C C . VAL B 1 36 ? 17.016 -14.797 -8.352 1 94.81 36 VAL B C 1
ATOM 1500 O O . VAL B 1 36 ? 18.203 -14.625 -8.062 1 94.81 36 VAL B O 1
ATOM 1503 N N . LEU B 1 37 ? 16.047 -14.711 -7.488 1 94.94 37 LEU B N 1
ATOM 1504 C CA . LEU B 1 37 ? 16.266 -14.297 -6.109 1 94.94 37 LEU B CA 1
ATOM 1505 C C . LEU B 1 37 ? 16.406 -15.508 -5.191 1 94.94 37 LEU B C 1
ATOM 1507 O O . LEU B 1 37 ? 15.695 -16.5 -5.359 1 94.94 37 LEU B O 1
ATOM 1511 N N . GLY B 1 38 ? 17.359 -15.43 -4.273 1 93.69 38 GLY B N 1
ATOM 1512 C CA . GLY B 1 38 ? 17.391 -16.406 -3.197 1 93.69 38 GLY B CA 1
ATOM 1513 C C . GLY B 1 38 ? 16.234 -16.266 -2.225 1 93.69 38 GLY B C 1
ATOM 1514 O O . GLY B 1 38 ? 15.516 -15.258 -2.248 1 93.69 38 GLY B O 1
ATOM 1515 N N . ALA B 1 39 ? 16.297 -17.375 -1.331 1 87.06 39 ALA B N 1
ATOM 1516 C CA . ALA B 1 39 ? 15.266 -17.328 -0.291 1 87.06 39 ALA B CA 1
ATOM 1517 C C . ALA B 1 39 ? 15.461 -16.125 0.624 1 87.06 39 ALA B C 1
ATOM 1519 O O . ALA B 1 39 ? 16.562 -15.875 1.109 1 87.06 39 ALA B O 1
ATOM 1520 N N . THR B 1 40 ? 14.695 -15.109 0.674 1 90.31 40 THR B N 1
ATOM 1521 C CA . THR B 1 40 ? 14.633 -13.953 1.564 1 90.31 40 THR B CA 1
ATOM 1522 C C . THR B 1 40 ? 15.586 -12.859 1.092 1 90.31 40 THR B C 1
ATOM 1524 O O . THR B 1 40 ? 16.094 -12.078 1.898 1 90.31 40 THR B O 1
ATOM 1527 N N . GLU B 1 41 ? 16.125 -12.953 -0.067 1 96.5 41 GLU B N 1
ATOM 1528 C CA . GLU B 1 41 ? 16.969 -11.914 -0.628 1 96.5 41 GLU B CA 1
ATOM 1529 C C . GLU B 1 41 ? 16.219 -10.602 -0.801 1 96.5 41 GLU B C 1
ATOM 1531 O O . GLU B 1 41 ? 15.062 -10.602 -1.238 1 96.5 41 GLU B O 1
ATOM 1536 N N . ILE B 1 42 ? 16.875 -9.5 -0.453 1 98.12 42 ILE B N 1
ATOM 1537 C CA . ILE B 1 42 ? 16.281 -8.18 -0.686 1 98.12 42 ILE B CA 1
ATOM 1538 C C . ILE B 1 42 ? 16.344 -7.848 -2.174 1 98.12 42 ILE B C 1
ATOM 1540 O O . ILE B 1 42 ? 17.375 -8.039 -2.82 1 98.12 42 ILE B O 1
ATOM 1544 N N . VAL B 1 43 ? 15.266 -7.457 -2.732 1 97.81 43 VAL B N 1
ATOM 1545 C CA . VAL B 1 43 ? 15.195 -7.09 -4.141 1 97.81 43 VAL B CA 1
ATOM 1546 C C . VAL B 1 43 ? 15.914 -5.762 -4.367 1 97.81 43 VAL B C 1
ATOM 1548 O O . VAL B 1 43 ? 15.617 -4.77 -3.693 1 97.81 43 VAL B O 1
ATOM 1551 N N . GLN B 1 44 ? 16.828 -5.754 -5.289 1 97.94 44 GLN B N 1
ATOM 1552 C CA . GLN B 1 44 ? 17.531 -4.535 -5.656 1 97.94 44 GLN B CA 1
ATOM 1553 C C . GLN B 1 44 ? 16.953 -3.908 -6.918 1 97.94 44 GLN B C 1
ATOM 1555 O O . GLN B 1 44 ? 17.156 -4.41 -8.023 1 97.94 44 GLN B O 1
ATOM 1560 N N . PHE B 1 45 ? 16.203 -2.893 -6.746 1 98.12 45 PHE B N 1
ATOM 1561 C CA . PHE B 1 45 ? 15.797 -2.078 -7.887 1 98.12 45 PHE B CA 1
ATOM 1562 C C . PHE B 1 45 ? 16.891 -1.1 -8.273 1 98.12 45 PHE B C 1
ATOM 1564 O O . PHE B 1 45 ? 17.016 -0.026 -7.68 1 98.12 45 PHE B O 1
ATOM 1571 N N . ASP B 1 46 ? 17.609 -1.424 -9.289 1 97.19 46 ASP B N 1
ATOM 1572 C CA . ASP B 1 46 ? 18.922 -0.815 -9.477 1 97.19 46 ASP B CA 1
ATOM 1573 C C . ASP B 1 46 ? 18.844 0.348 -10.461 1 97.19 46 ASP B C 1
ATOM 1575 O O . ASP B 1 46 ? 19.797 1.132 -10.57 1 97.19 46 ASP B O 1
ATOM 1579 N N . LYS B 1 47 ? 17.797 0.504 -11.211 1 96.75 47 LYS B N 1
ATOM 1580 C CA . LYS B 1 47 ? 17.609 1.653 -12.094 1 96.75 47 LYS B CA 1
ATOM 1581 C C . LYS B 1 47 ? 16.875 2.779 -11.383 1 96.75 47 LYS B C 1
ATOM 1583 O O . LYS B 1 47 ? 15.641 2.744 -11.273 1 96.75 47 LYS B O 1
ATOM 1588 N N . VAL B 1 48 ? 17.594 3.836 -11.094 1 97.69 48 VAL B N 1
ATOM 1589 C CA . VAL B 1 48 ? 17.016 4.918 -10.305 1 97.69 48 VAL B CA 1
ATOM 1590 C C . VAL B 1 48 ? 16.484 6 -11.242 1 97.69 48 VAL B C 1
ATOM 1592 O O . VAL B 1 48 ? 17.188 6.477 -12.125 1 97.69 48 VAL B O 1
ATOM 1595 N N . TRP B 1 49 ? 15.203 6.426 -11.062 1 97.12 49 TRP B N 1
ATOM 1596 C CA . TRP B 1 49 ? 14.57 7.512 -11.797 1 97.12 49 TRP B CA 1
ATOM 1597 C C . TRP B 1 49 ? 14.562 8.797 -10.977 1 97.12 49 TRP B C 1
ATOM 1599 O O . TRP B 1 49 ? 14.781 9.883 -11.508 1 97.12 49 TRP B O 1
ATOM 1609 N N . THR B 1 50 ? 14.25 8.648 -9.758 1 97.69 50 THR B N 1
ATOM 1610 C CA . THR B 1 50 ? 14.211 9.703 -8.75 1 97.69 50 THR B CA 1
ATOM 1611 C C . THR B 1 50 ? 14.797 9.219 -7.43 1 97.69 50 THR B C 1
ATOM 1613 O O . THR B 1 50 ? 14.547 8.086 -7.016 1 97.69 50 THR B O 1
ATOM 1616 N N . ASN B 1 51 ? 15.562 10.109 -6.828 1 97.44 51 ASN B N 1
ATOM 1617 C CA . ASN B 1 51 ? 16.094 9.805 -5.504 1 97.44 51 ASN B CA 1
ATOM 1618 C C . ASN B 1 51 ? 16.453 11.078 -4.734 1 97.44 51 ASN B C 1
ATOM 1620 O O . ASN B 1 51 ? 17.594 11.25 -4.324 1 97.44 51 ASN B O 1
ATOM 1624 N N . ASN B 1 52 ? 15.43 11.867 -4.508 1 92.5 52 ASN B N 1
ATOM 1625 C CA . ASN B 1 52 ? 15.617 13.102 -3.746 1 92.5 52 ASN B CA 1
ATOM 1626 C C . ASN B 1 52 ? 16.062 12.812 -2.316 1 92.5 52 ASN B C 1
ATOM 1628 O O . ASN B 1 52 ? 15.406 12.062 -1.595 1 92.5 52 ASN B O 1
ATOM 1632 N N . GLY B 1 53 ? 17.219 13.328 -1.854 1 91.44 53 GLY B N 1
ATOM 1633 C CA . GLY B 1 53 ? 17.781 13.086 -0.536 1 91.44 53 GLY B CA 1
ATOM 1634 C C . GLY B 1 53 ? 18.75 11.922 -0.505 1 91.44 53 GLY B C 1
ATOM 1635 O O . GLY B 1 53 ? 19.484 11.734 0.474 1 91.44 53 GLY B O 1
ATOM 1636 N N . ASN B 1 54 ? 18.672 11.086 -1.592 1 96.31 54 ASN B N 1
ATOM 1637 C CA . ASN B 1 54 ? 19.516 9.914 -1.714 1 96.31 54 ASN B CA 1
ATOM 1638 C C . ASN B 1 54 ? 19.281 8.93 -0.57 1 96.31 54 ASN B C 1
ATOM 1640 O O . ASN B 1 54 ? 20.234 8.375 -0.016 1 96.31 54 ASN B O 1
ATOM 1644 N N . ASP B 1 55 ? 18.031 8.781 -0.262 1 97.44 55 ASP B N 1
ATOM 1645 C CA . ASP B 1 55 ? 17.672 7.949 0.884 1 97.44 55 ASP B CA 1
ATOM 1646 C C . ASP B 1 55 ? 17.406 6.508 0.457 1 97.44 55 ASP B C 1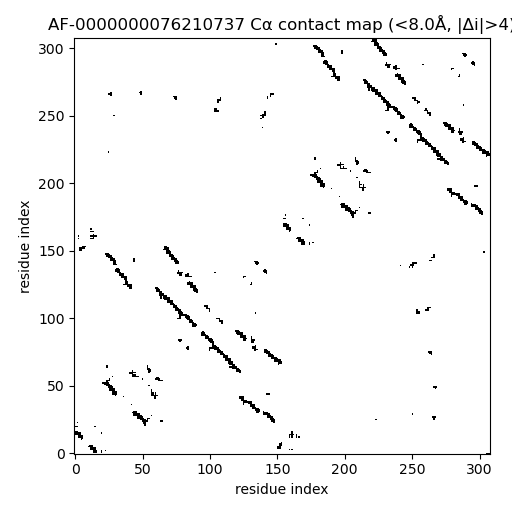
ATOM 1648 O O . ASP B 1 55 ? 17.25 5.621 1.301 1 97.44 55 ASP B O 1
ATOM 1652 N N . TYR B 1 56 ? 17.281 6.215 -0.847 1 98.69 56 TYR B N 1
ATOM 1653 C CA . TYR B 1 56 ? 17.234 4.867 -1.399 1 98.69 56 TYR B CA 1
ATOM 1654 C C . TYR B 1 56 ? 18.594 4.438 -1.919 1 98.69 56 TYR B C 1
ATOM 1656 O O . TYR B 1 56 ? 19.25 5.172 -2.672 1 98.69 56 TYR B O 1
ATOM 1664 N N . ASP B 1 57 ? 19.016 3.287 -1.469 1 98.81 57 ASP B N 1
ATOM 1665 C CA . ASP B 1 57 ? 20.281 2.723 -1.93 1 98.81 57 ASP B CA 1
ATOM 1666 C C . ASP B 1 57 ? 20.047 1.628 -2.969 1 98.81 57 ASP B C 1
ATOM 1668 O O . ASP B 1 57 ? 19.656 0.514 -2.627 1 98.81 57 ASP B O 1
ATOM 1672 N N . PRO B 1 58 ? 20.359 1.917 -4.207 1 98.06 58 PRO B N 1
ATOM 1673 C CA . PRO B 1 58 ? 20.078 0.934 -5.254 1 98.06 58 PRO B CA 1
ATOM 1674 C C . PRO B 1 58 ? 21 -0.283 -5.184 1 98.06 58 PRO B C 1
ATOM 1676 O O . PRO B 1 58 ? 20.75 -1.293 -5.848 1 98.06 58 PRO B O 1
ATOM 1679 N N . HIS B 1 59 ? 22.016 -0.277 -4.391 1 97.69 59 HIS B N 1
ATOM 1680 C CA . HIS B 1 59 ? 22.938 -1.41 -4.25 1 97.69 59 HIS B CA 1
ATOM 1681 C C . HIS B 1 59 ? 22.422 -2.404 -3.215 1 97.69 59 HIS B C 1
ATOM 1683 O O . HIS B 1 59 ? 22.703 -3.6 -3.297 1 97.69 59 HIS B O 1
ATOM 1689 N N . THR B 1 60 ? 21.641 -1.938 -2.277 1 98.19 60 THR B N 1
ATOM 1690 C CA . THR B 1 60 ? 21.094 -2.822 -1.252 1 98.19 60 THR B CA 1
ATOM 1691 C C . THR B 1 60 ? 19.594 -3.023 -1.45 1 98.19 60 THR B C 1
ATOM 1693 O O . THR B 1 60 ? 19.016 -3.986 -0.938 1 98.19 60 THR B O 1
ATOM 1696 N N . GLY B 1 61 ? 18.938 -2.068 -2.115 1 98.62 61 GLY B N 1
ATOM 1697 C CA . GLY B 1 61 ? 17.5 -2.098 -2.285 1 98.62 61 GLY B CA 1
ATOM 1698 C C . GLY B 1 61 ? 16.75 -1.516 -1.102 1 98.62 61 GLY B C 1
ATOM 1699 O O . GLY B 1 61 ? 15.539 -1.742 -0.951 1 98.62 61 GLY B O 1
ATOM 1700 N N . ILE B 1 62 ? 17.406 -0.747 -0.237 1 98.88 62 ILE B N 1
ATOM 1701 C CA . ILE B 1 62 ? 16.812 -0.325 1.027 1 98.88 62 ILE B CA 1
ATOM 1702 C C . ILE B 1 62 ? 16.594 1.187 1.018 1 98.88 62 ILE B C 1
ATOM 1704 O O . ILE B 1 62 ? 17.516 1.947 0.686 1 98.88 62 ILE B O 1
ATOM 1708 N N . PHE B 1 63 ? 15.406 1.619 1.28 1 98.88 63 PHE B N 1
ATOM 1709 C CA . PHE B 1 63 ? 15.133 3.002 1.655 1 98.88 63 PHE B CA 1
ATOM 1710 C C . PHE B 1 63 ? 15.336 3.207 3.152 1 98.88 63 PHE B C 1
ATOM 1712 O O . PHE B 1 63 ? 14.828 2.43 3.963 1 98.88 63 PHE B O 1
ATOM 1719 N N . LYS B 1 64 ? 16.016 4.195 3.496 1 98.75 64 LYS B N 1
ATOM 1720 C CA . LYS B 1 64 ? 16.203 4.562 4.898 1 98.75 64 LYS B CA 1
ATOM 1721 C C . LYS B 1 64 ? 15.664 5.961 5.176 1 98.75 64 LYS B C 1
ATOM 1723 O O . LYS B 1 64 ? 16.141 6.941 4.594 1 98.75 64 LYS B O 1
ATOM 1728 N N . SER B 1 65 ? 14.781 6.012 6.09 1 97.5 65 SER B N 1
ATOM 1729 C CA . SER B 1 65 ? 14.109 7.281 6.34 1 97.5 65 SER B CA 1
ATOM 1730 C C . SER B 1 65 ? 15.055 8.289 6.984 1 97.5 65 SER B C 1
ATOM 1732 O O . SER B 1 65 ? 15.641 8.016 8.031 1 97.5 65 SER B O 1
ATOM 1734 N N . PRO B 1 66 ? 15.125 9.477 6.426 1 94.5 66 PRO B N 1
ATOM 1735 C CA . PRO B 1 66 ? 16.016 10.484 6.996 1 94.5 66 PRO B CA 1
ATOM 1736 C C . PRO B 1 66 ? 15.352 11.305 8.094 1 94.5 66 PRO B C 1
ATOM 1738 O O . PRO B 1 66 ? 16.031 12.008 8.844 1 94.5 66 PRO B O 1
ATOM 1741 N N . ILE B 1 67 ? 13.992 11.297 8.188 1 90.94 67 ILE B N 1
ATOM 1742 C CA . ILE B 1 67 ? 13.234 12.062 9.172 1 90.94 67 ILE B CA 1
ATOM 1743 C C . ILE B 1 67 ? 11.977 11.281 9.57 1 90.94 67 ILE B C 1
ATOM 1745 O O . ILE B 1 67 ? 11.508 10.43 8.812 1 90.94 67 ILE B O 1
ATOM 1749 N N . ASN B 1 68 ? 11.531 11.5 10.836 1 91.44 68 ASN B N 1
ATOM 1750 C CA . ASN B 1 68 ? 10.219 10.977 11.219 1 91.44 68 ASN B CA 1
ATOM 1751 C C . ASN B 1 68 ? 9.125 11.477 10.281 1 91.44 68 ASN B C 1
ATOM 1753 O O . ASN B 1 68 ? 9.109 12.648 9.906 1 91.44 68 ASN B O 1
ATOM 1757 N N . GLY B 1 69 ? 8.203 10.57 9.93 1 91.94 69 GLY B N 1
ATOM 1758 C CA . GLY B 1 69 ? 7.125 11.047 9.07 1 91.94 69 GLY B CA 1
ATOM 1759 C C . GLY B 1 69 ? 6.191 9.938 8.625 1 91.94 69 GLY B C 1
ATOM 1760 O O . GLY B 1 69 ? 6.375 8.773 8.992 1 91.94 69 GLY B O 1
ATOM 1761 N N . VAL B 1 70 ? 5.145 10.367 7.91 1 93.75 70 VAL B N 1
ATOM 1762 C CA . VAL B 1 70 ? 4.234 9.492 7.184 1 93.75 70 VAL B CA 1
ATOM 1763 C C . VAL B 1 70 ? 4.688 9.367 5.73 1 93.75 70 VAL B C 1
ATOM 1765 O O . V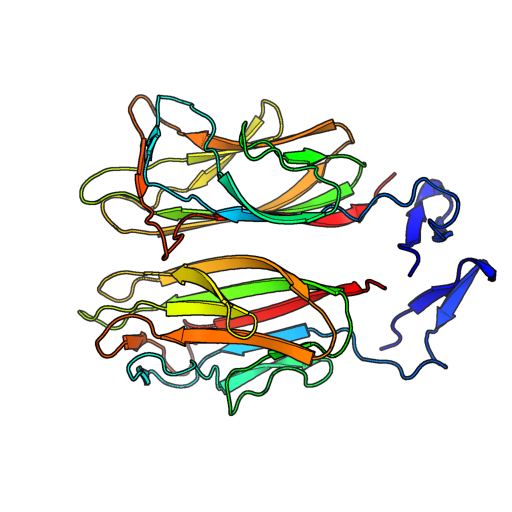AL B 1 70 ? 4.918 10.375 5.059 1 93.75 70 VAL B O 1
ATOM 1768 N N . TYR B 1 71 ? 4.875 8.148 5.324 1 97.5 71 TYR B N 1
ATOM 1769 C CA . TYR B 1 71 ? 5.398 7.875 3.992 1 97.5 71 TYR B CA 1
ATOM 1770 C C . TYR B 1 71 ? 4.441 6.996 3.197 1 97.5 71 TYR B C 1
ATOM 1772 O O . TYR B 1 71 ? 3.801 6.102 3.756 1 97.5 71 TYR B O 1
ATOM 1780 N N . GLN B 1 72 ? 4.387 7.238 1.946 1 97.81 72 GLN B N 1
ATOM 1781 C CA . GLN B 1 72 ? 3.736 6.34 0.997 1 97.81 72 GLN B CA 1
ATOM 1782 C C . GLN B 1 72 ? 4.762 5.484 0.261 1 97.81 72 GLN B C 1
ATOM 1784 O O . GLN B 1 72 ? 5.812 5.977 -0.151 1 97.81 72 GLN B O 1
ATOM 1789 N N . PHE B 1 73 ? 4.465 4.184 0.15 1 98.69 73 PHE B N 1
ATOM 1790 C CA . PHE B 1 73 ? 5.266 3.275 -0.662 1 98.69 73 PHE B CA 1
ATOM 1791 C C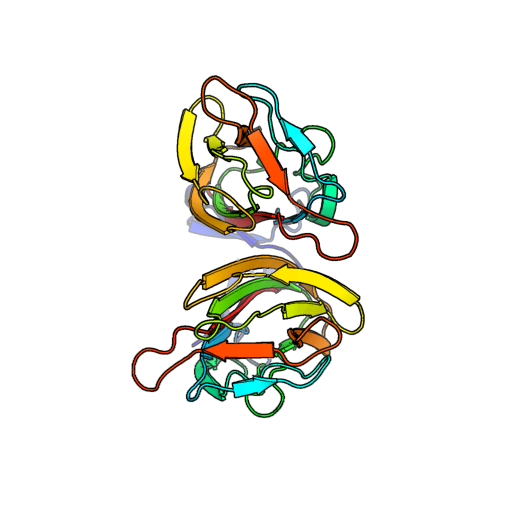 . PHE B 1 73 ? 4.391 2.518 -1.651 1 98.69 73 PHE B C 1
ATOM 1793 O O . PHE B 1 73 ? 3.273 2.115 -1.318 1 98.69 73 PHE B O 1
ATOM 1800 N N . SER B 1 74 ? 4.941 2.27 -2.785 1 97.94 74 SER B N 1
ATOM 1801 C CA . SER B 1 74 ? 4.336 1.434 -3.816 1 97.94 74 SER B CA 1
ATOM 1802 C C . SER B 1 74 ? 5.375 0.559 -4.504 1 97.94 74 SER B C 1
ATOM 1804 O O . SER B 1 74 ? 6.488 1.013 -4.789 1 97.94 74 SER B O 1
ATOM 1806 N N . PHE B 1 75 ? 4.969 -0.669 -4.781 1 97.56 75 PHE B N 1
ATOM 1807 C CA . PHE B 1 75 ? 5.844 -1.461 -5.637 1 97.56 75 PHE B CA 1
ATOM 1808 C C . PHE B 1 75 ? 5.035 -2.414 -6.508 1 97.56 75 PHE B C 1
ATOM 1810 O O . PHE B 1 75 ? 3.936 -2.826 -6.129 1 97.56 75 PHE B O 1
ATOM 1817 N N . THR B 1 76 ? 5.547 -2.682 -7.652 1 96.81 76 THR B N 1
ATOM 1818 C CA . THR B 1 76 ? 5.027 -3.639 -8.625 1 96.81 76 THR B CA 1
ATOM 1819 C C . THR B 1 76 ? 6.125 -4.602 -9.07 1 96.81 76 THR B C 1
ATOM 1821 O O . THR B 1 76 ? 7.25 -4.188 -9.344 1 96.81 76 THR B O 1
ATOM 1824 N N . VAL B 1 77 ? 5.785 -5.883 -9.117 1 95.81 77 VAL B N 1
ATOM 1825 C CA . VAL B 1 77 ? 6.715 -6.883 -9.633 1 95.81 77 VAL B CA 1
ATOM 1826 C C . VAL B 1 77 ? 6.008 -7.758 -10.672 1 95.81 77 VAL B C 1
ATOM 1828 O O . VAL B 1 77 ? 4.789 -7.941 -10.609 1 95.81 77 VAL B O 1
ATOM 1831 N N . MET B 1 78 ? 6.832 -8.273 -11.531 1 94.94 78 MET B N 1
ATOM 1832 C CA . MET B 1 78 ? 6.344 -9.227 -12.531 1 94.94 78 MET B CA 1
ATOM 1833 C C . MET B 1 78 ? 7.039 -10.57 -12.383 1 94.94 78 MET B C 1
ATOM 1835 O O . MET B 1 78 ? 8.266 -10.641 -12.258 1 94.94 78 MET B O 1
ATOM 1839 N N . SER B 1 79 ? 6.207 -11.625 -12.445 1 93.5 79 SER B N 1
ATOM 1840 C CA . SER B 1 79 ? 6.762 -12.977 -12.375 1 93.5 79 SER B CA 1
ATOM 1841 C C . SER B 1 79 ? 7.309 -13.414 -13.734 1 93.5 79 SER B C 1
ATOM 1843 O O . SER B 1 79 ? 6.875 -12.922 -14.773 1 93.5 79 SER B O 1
ATOM 1845 N N . SER B 1 80 ? 8.258 -14.312 -13.672 1 92 80 SER B N 1
ATOM 1846 C CA . SER B 1 80 ? 8.828 -14.867 -14.891 1 92 80 SER B CA 1
ATOM 1847 C C . SER B 1 80 ? 7.957 -15.984 -15.453 1 92 80 SER B C 1
ATOM 1849 O O . SER B 1 80 ? 7.141 -16.562 -14.734 1 92 80 SER B O 1
ATOM 1851 N N . SER B 1 81 ? 8.156 -16.25 -16.719 1 88.62 81 SER B N 1
ATOM 1852 C CA . SER B 1 81 ? 7.363 -17.25 -17.422 1 88.62 81 SER B CA 1
ATOM 1853 C C . SER B 1 81 ? 7.43 -18.594 -16.719 1 88.62 81 SER B C 1
ATOM 1855 O O . SER B 1 81 ? 8.508 -19.156 -16.547 1 88.62 81 SER B O 1
ATOM 1857 N N . GLY B 1 82 ? 6.258 -19.062 -16.312 1 88.06 82 GLY B N 1
ATOM 1858 C CA . GLY B 1 82 ? 6.145 -20.391 -15.727 1 88.06 82 GLY B CA 1
ATOM 1859 C C . GLY B 1 82 ? 6.73 -20.484 -14.328 1 88.06 82 GLY B C 1
ATOM 1860 O O . GLY B 1 82 ? 6.941 -21.594 -13.812 1 88.06 82 GLY B O 1
ATOM 1861 N N . LYS B 1 83 ? 7.113 -19.391 -13.75 1 89.12 83 LYS B N 1
ATOM 1862 C CA . LYS B 1 83 ? 7.738 -19.391 -12.43 1 89.12 83 LYS B CA 1
ATOM 1863 C C . LYS B 1 83 ? 6.93 -18.562 -11.43 1 89.12 83 LYS B C 1
ATOM 1865 O O . LYS B 1 83 ? 6.199 -17.656 -11.828 1 89.12 83 LYS B O 1
ATOM 1870 N N . SER B 1 84 ? 7.09 -18.969 -10.242 1 86.06 84 SER B N 1
ATOM 1871 C CA . SER B 1 84 ? 6.359 -18.281 -9.188 1 86.06 84 SER B CA 1
ATOM 1872 C C . SER B 1 84 ? 7.199 -17.172 -8.57 1 86.06 84 SER B C 1
ATOM 1874 O O . SER B 1 84 ? 8.43 -17.234 -8.578 1 86.06 84 SER B O 1
ATOM 1876 N N . LEU B 1 85 ? 6.535 -16.203 -8.07 1 92 85 LEU B N 1
ATOM 1877 C CA . LEU B 1 85 ? 7.164 -15.086 -7.367 1 92 85 LEU B CA 1
ATOM 1878 C C . LEU B 1 85 ? 6.324 -14.656 -6.168 1 92 85 LEU B C 1
ATOM 1880 O O . LEU B 1 85 ? 5.113 -14.477 -6.285 1 92 85 LEU B O 1
ATOM 1884 N N . LEU B 1 86 ? 6.934 -14.703 -5.059 1 93.75 86 LEU B N 1
ATOM 1885 C CA . LEU B 1 86 ? 6.371 -14.164 -3.822 1 93.75 86 LEU B CA 1
ATOM 1886 C C . LEU B 1 86 ? 7.328 -13.172 -3.172 1 93.75 86 LEU B C 1
ATOM 1888 O O . LEU B 1 86 ? 8.492 -13.5 -2.914 1 93.75 86 LEU B O 1
ATOM 1892 N N . VAL B 1 87 ? 6.84 -11.961 -2.953 1 95.81 87 VAL B N 1
ATOM 1893 C CA . VAL B 1 87 ? 7.664 -10.961 -2.281 1 95.81 87 VAL B CA 1
ATOM 1894 C C . VAL B 1 87 ? 6.855 -10.273 -1.184 1 95.81 87 VAL B C 1
ATOM 1896 O O . VAL B 1 87 ? 5.625 -10.289 -1.213 1 95.81 87 VAL B O 1
ATOM 1899 N N . TYR B 1 88 ? 7.59 -9.695 -0.267 1 96.75 88 TYR B N 1
ATOM 1900 C CA . TYR B 1 88 ? 7.004 -8.969 0.851 1 96.75 88 TYR B CA 1
ATOM 1901 C C . TYR B 1 88 ? 7.594 -7.566 0.956 1 96.75 88 TYR B C 1
ATOM 1903 O O . TYR B 1 88 ? 8.773 -7.355 0.659 1 96.75 88 TYR B O 1
ATOM 1911 N N . LEU B 1 89 ? 6.758 -6.66 1.419 1 98.06 89 LEU B N 1
ATOM 1912 C CA . LEU B 1 89 ? 7.289 -5.406 1.942 1 98.06 89 LEU B CA 1
ATOM 1913 C C . LEU B 1 89 ? 7.668 -5.551 3.412 1 98.06 89 LEU B C 1
ATOM 1915 O O . LEU B 1 89 ? 6.922 -6.141 4.195 1 98.06 89 LEU B O 1
ATOM 1919 N N . TRP B 1 90 ? 8.82 -5 3.74 1 98.12 90 TRP B N 1
ATOM 1920 C CA . TRP B 1 90 ? 9.305 -5.031 5.117 1 98.12 90 TRP B CA 1
ATOM 1921 C C . TRP B 1 90 ? 9.555 -3.621 5.637 1 98.12 90 TRP B C 1
ATOM 1923 O O . TRP B 1 90 ? 10.047 -2.76 4.906 1 98.12 90 TRP B O 1
ATOM 1933 N N . GLN B 1 91 ? 9.242 -3.443 6.855 1 98.56 91 GLN B N 1
ATOM 1934 C CA . GLN B 1 91 ? 9.727 -2.324 7.656 1 98.56 91 GLN B CA 1
ATOM 1935 C C . GLN B 1 91 ? 10.633 -2.811 8.781 1 98.56 91 GLN B C 1
ATOM 1937 O O . GLN B 1 91 ? 10.18 -3.523 9.688 1 98.56 91 GLN B O 1
ATOM 1942 N N . ASN B 1 92 ? 11.852 -2.443 8.703 1 98.44 92 ASN B N 1
ATOM 1943 C CA . ASN B 1 92 ? 12.828 -3.01 9.633 1 98.44 92 ASN B CA 1
ATOM 1944 C C . ASN B 1 92 ? 12.742 -4.535 9.672 1 98.44 92 ASN B C 1
ATOM 1946 O O . ASN B 1 92 ? 12.906 -5.195 8.641 1 98.44 92 ASN B O 1
ATOM 1950 N N . GLU B 1 93 ? 12.414 -5.164 10.805 1 97.12 93 GLU B N 1
ATOM 1951 C CA . GLU B 1 93 ? 12.336 -6.621 10.906 1 97.12 93 GLU B CA 1
ATOM 1952 C C . GLU B 1 93 ? 10.891 -7.098 10.883 1 97.12 93 GLU B C 1
ATOM 1954 O O . GLU B 1 93 ? 10.609 -8.258 11.195 1 97.12 93 GLU B O 1
ATOM 1959 N N . ASN B 1 94 ? 10 -6.176 10.508 1 96 94 ASN B N 1
ATOM 1960 C CA . ASN B 1 94 ? 8.586 -6.523 10.469 1 96 94 ASN B CA 1
ATOM 1961 C C . ASN B 1 94 ? 8.109 -6.742 9.031 1 96 94 ASN B C 1
ATOM 1963 O O . ASN B 1 94 ? 8.219 -5.852 8.195 1 96 94 ASN B O 1
ATOM 1967 N N . ARG B 1 95 ? 7.539 -7.906 8.812 1 95.75 95 ARG B N 1
ATOM 1968 C CA . ARG B 1 95 ? 6.898 -8.203 7.535 1 95.75 95 ARG B CA 1
ATOM 1969 C C . ARG B 1 95 ? 5.516 -7.562 7.457 1 95.75 95 ARG B C 1
ATOM 1971 O O . ARG B 1 95 ? 4.699 -7.723 8.367 1 95.75 95 ARG B O 1
ATOM 1978 N N . LEU B 1 96 ? 5.262 -6.898 6.398 1 96.31 96 LEU B N 1
ATOM 1979 C CA . LEU B 1 96 ? 4.004 -6.168 6.293 1 96.31 96 LEU B CA 1
ATOM 1980 C C . LEU B 1 96 ? 3.043 -6.875 5.34 1 96.31 96 LEU B C 1
ATOM 1982 O O . LEU B 1 96 ? 2.227 -7.691 5.77 1 96.31 96 LEU B O 1
ATOM 1986 N N . VAL B 1 97 ? 3.18 -6.727 4.027 1 95.69 97 VAL B N 1
ATOM 1987 C CA . VAL B 1 97 ? 2.221 -7.258 3.064 1 95.69 97 VAL B CA 1
ATOM 1988 C C . VAL B 1 97 ? 2.951 -8.078 2.004 1 95.69 97 VAL B C 1
ATOM 1990 O O . VAL B 1 97 ? 4.129 -7.84 1.731 1 95.69 97 VAL B O 1
ATOM 1993 N N . ALA B 1 98 ? 2.207 -8.945 1.444 1 95.56 98 ALA B N 1
ATOM 1994 C CA . ALA B 1 98 ? 2.748 -9.797 0.389 1 95.56 98 ALA B CA 1
ATOM 1995 C C . ALA B 1 98 ? 2.17 -9.414 -0.972 1 95.56 98 ALA B C 1
ATOM 1997 O O . ALA B 1 98 ? 1.036 -8.945 -1.062 1 95.56 98 ALA B O 1
ATOM 1998 N N . VAL B 1 99 ? 2.947 -9.617 -1.962 1 94.5 99 VAL B N 1
ATOM 1999 C CA . VAL B 1 99 ? 2.521 -9.594 -3.357 1 94.5 99 VAL B CA 1
ATOM 2000 C C . VAL B 1 99 ? 2.867 -10.914 -4.027 1 94.5 99 VAL B C 1
ATOM 2002 O O . VAL B 1 99 ? 4 -11.398 -3.922 1 94.5 99 VAL B O 1
ATOM 2005 N N . TYR B 1 100 ? 1.843 -11.477 -4.688 1 92.06 100 TYR B N 1
ATOM 2006 C CA . TYR B 1 100 ? 1.981 -12.742 -5.406 1 92.06 100 TYR B CA 1
ATOM 2007 C C . TYR B 1 100 ? 1.357 -12.648 -6.793 1 92.06 100 TYR B C 1
ATOM 2009 O O . TYR B 1 100 ? 0.173 -12.945 -6.969 1 92.06 100 TYR B O 1
ATOM 2017 N N . PRO B 1 101 ? 2.154 -12.281 -7.762 1 88.88 101 PRO B N 1
ATOM 2018 C CA . PRO B 1 101 ? 1.57 -12.18 -9.102 1 88.88 101 PRO B CA 1
ATOM 2019 C C . PRO B 1 101 ? 1.24 -13.539 -9.711 1 88.88 101 PRO B C 1
ATOM 2021 O O . PRO B 1 101 ? 0.498 -13.617 -10.688 1 88.88 101 PRO B O 1
ATOM 2024 N N . GLY B 1 102 ? 1.583 -14.633 -9.023 1 79 102 GLY B N 1
ATOM 2025 C CA . GLY B 1 102 ? 1.336 -15.945 -9.594 1 79 102 GLY B CA 1
ATOM 2026 C C . GLY B 1 102 ? 2.367 -16.359 -10.633 1 79 102 GLY B C 1
ATOM 2027 O O . GLY B 1 102 ? 3.547 -16.016 -10.508 1 79 102 GLY B O 1
ATOM 2028 N N . ASN B 1 103 ? 1.812 -17.266 -11.508 1 75.5 103 ASN B N 1
ATOM 2029 C CA . ASN B 1 103 ? 2.73 -17.812 -12.492 1 75.5 103 ASN B CA 1
ATOM 2030 C C . ASN B 1 103 ? 2.512 -17.188 -13.867 1 75.5 103 ASN B C 1
ATOM 2032 O O . ASN B 1 103 ? 1.373 -16.969 -14.281 1 75.5 103 ASN B O 1
ATOM 2036 N N . GLY B 1 104 ? 3.664 -16.781 -14.445 1 77.75 104 GLY B N 1
ATOM 2037 C CA . GLY B 1 104 ? 3.596 -16.391 -15.844 1 77.75 104 GLY B CA 1
ATOM 2038 C C . GLY B 1 104 ? 3.41 -14.898 -16.031 1 77.75 104 GLY B C 1
ATOM 2039 O O . GLY B 1 104 ? 2.283 -14.414 -16.172 1 77.75 104 GLY B O 1
ATOM 2040 N N . TYR B 1 105 ? 4.23 -14.102 -16.469 1 86.75 105 TYR B N 1
ATOM 2041 C CA . TYR B 1 105 ? 4.281 -12.68 -16.797 1 86.75 105 TYR B CA 1
ATOM 2042 C C . TYR B 1 105 ? 3.102 -11.938 -16.203 1 86.75 105 TYR B C 1
ATOM 2044 O O . TYR B 1 105 ? 2.439 -11.148 -16.875 1 86.75 105 TYR B O 1
ATOM 2052 N N . ASN B 1 106 ? 2.76 -12.391 -14.953 1 88.62 106 ASN B N 1
ATOM 2053 C CA . ASN B 1 106 ? 1.733 -11.656 -14.211 1 88.62 106 ASN B CA 1
ATOM 2054 C C . ASN B 1 106 ? 2.344 -10.578 -13.328 1 88.62 106 ASN B C 1
ATOM 2056 O O . ASN B 1 106 ? 3.492 -10.688 -12.906 1 88.62 106 ASN B O 1
ATOM 2060 N N . GLU B 1 107 ? 1.555 -9.555 -13.125 1 91.81 107 GLU B N 1
ATOM 2061 C CA . GLU B 1 107 ? 2.004 -8.445 -12.289 1 91.81 107 GLU B CA 1
ATOM 2062 C C . GLU B 1 107 ? 1.191 -8.359 -11 1 91.81 107 GLU B C 1
ATOM 2064 O O . GLU B 1 107 ? 0.016 -8.734 -10.977 1 91.81 107 GLU B O 1
ATOM 2069 N N . GLY B 1 108 ? 1.794 -7.988 -9.969 1 94 108 GLY B N 1
ATOM 2070 C CA . GLY B 1 108 ? 1.15 -7.641 -8.711 1 94 108 GLY B CA 1
ATOM 2071 C C . GLY B 1 108 ? 1.672 -6.352 -8.109 1 94 108 GLY B C 1
ATOM 2072 O O . GLY B 1 108 ? 2.834 -5.992 -8.305 1 94 108 GLY B O 1
ATOM 2073 N N . THR B 1 109 ? 0.786 -5.641 -7.418 1 95.88 109 THR B N 1
ATOM 2074 C CA . THR B 1 109 ? 1.123 -4.328 -6.875 1 95.88 109 THR B CA 1
ATOM 2075 C C . THR B 1 109 ? 0.667 -4.207 -5.422 1 95.88 109 THR B C 1
ATOM 2077 O O . THR B 1 109 ? -0.401 -4.707 -5.059 1 95.88 109 THR B O 1
ATOM 2080 N N . ALA B 1 110 ? 1.458 -3.57 -4.578 1 96.31 110 ALA B N 1
ATOM 2081 C CA . ALA B 1 110 ? 1.064 -3.17 -3.23 1 96.31 110 ALA B CA 1
ATOM 2082 C C . ALA B 1 110 ? 1.283 -1.675 -3.016 1 96.31 110 ALA B C 1
ATOM 2084 O O . ALA B 1 110 ? 2.217 -1.092 -3.572 1 96.31 110 ALA B O 1
ATOM 2085 N N . ASN B 1 111 ? 0.452 -1.063 -2.285 1 96.25 111 ASN B N 1
ATOM 2086 C CA . ASN B 1 111 ? 0.525 0.321 -1.83 1 96.25 111 ASN B CA 1
ATOM 2087 C C . ASN B 1 111 ? 0.289 0.43 -0.326 1 96.25 111 ASN B C 1
ATOM 2089 O O . ASN B 1 111 ? -0.702 -0.09 0.19 1 96.25 111 ASN B O 1
ATOM 2093 N N . MET B 1 112 ? 1.182 1.095 0.379 1 97.06 112 MET B N 1
ATOM 2094 C CA . MET B 1 112 ? 1.08 1.217 1.831 1 97.06 112 MET B CA 1
ATOM 2095 C C . MET B 1 112 ? 1.44 2.627 2.285 1 97.06 112 MET B C 1
ATOM 2097 O O . MET B 1 112 ? 2.326 3.262 1.711 1 97.06 112 MET B O 1
ATOM 2101 N N . VAL B 1 113 ? 0.782 3.068 3.307 1 97.75 113 VAL B N 1
ATOM 2102 C CA . VAL B 1 113 ? 1.174 4.254 4.059 1 97.75 113 VAL B CA 1
ATOM 2103 C C . VAL B 1 113 ? 1.728 3.848 5.418 1 97.75 113 VAL B C 1
ATOM 2105 O O . VAL B 1 113 ? 1.089 3.09 6.156 1 97.75 113 VAL B O 1
ATOM 2108 N N . LEU B 1 114 ? 2.908 4.363 5.73 1 98.25 114 LEU B N 1
ATOM 2109 C CA . LEU B 1 114 ? 3.594 3.928 6.941 1 98.25 114 LEU B CA 1
ATOM 2110 C C . LEU B 1 114 ? 4.039 5.125 7.777 1 98.25 114 LEU B C 1
ATOM 2112 O O . LEU B 1 114 ? 4.441 6.152 7.227 1 98.25 114 LEU B O 1
ATOM 2116 N N . ASN B 1 115 ? 3.959 4.938 9.07 1 96.44 115 ASN B N 1
ATOM 2117 C CA . ASN B 1 115 ? 4.699 5.812 9.977 1 96.44 115 ASN B CA 1
ATOM 2118 C C . ASN B 1 115 ? 6.145 5.355 10.141 1 96.44 115 ASN B C 1
ATOM 2120 O O . ASN B 1 115 ? 6.402 4.219 10.539 1 96.44 115 ASN B O 1
ATOM 2124 N N . LEU B 1 116 ? 7.039 6.238 9.812 1 97.44 116 LEU B N 1
ATOM 2125 C CA . LEU B 1 116 ? 8.445 5.898 9.969 1 97.44 116 LEU B CA 1
ATOM 2126 C C . LEU B 1 116 ? 9.125 6.859 10.945 1 97.44 116 LEU B C 1
ATOM 2128 O O . LEU B 1 116 ? 8.836 8.055 10.953 1 97.44 116 LEU B O 1
ATOM 2132 N N . GLN B 1 117 ? 10.055 6.316 11.703 1 96.12 117 GLN B N 1
ATOM 2133 C CA . GLN B 1 117 ? 11.047 7.113 12.422 1 96.12 117 GLN B CA 1
ATOM 2134 C C . GLN B 1 117 ? 12.328 7.27 11.609 1 96.12 117 GLN B C 1
ATOM 2136 O O . GLN B 1 117 ? 12.617 6.441 10.742 1 96.12 117 GLN B O 1
ATOM 2141 N N . LYS B 1 118 ? 13.008 8.352 11.945 1 94.62 118 LYS B N 1
ATOM 2142 C CA . LYS B 1 118 ? 14.328 8.492 11.328 1 94.62 118 LYS B CA 1
ATOM 2143 C C . LYS B 1 118 ? 15.148 7.219 11.492 1 94.62 118 LYS B C 1
ATOM 2145 O O . LYS B 1 118 ? 15.242 6.668 12.594 1 94.62 118 LYS B O 1
ATOM 2150 N N . GLY B 1 119 ? 15.672 6.691 10.406 1 98.06 119 GLY B N 1
ATOM 2151 C CA . GLY B 1 119 ? 16.531 5.52 10.453 1 98.06 119 GLY B CA 1
ATOM 2152 C C . GLY B 1 119 ? 15.797 4.234 10.109 1 98.06 119 GLY B C 1
ATOM 2153 O O . GLY B 1 119 ? 16.422 3.211 9.828 1 98.06 119 GLY B O 1
ATOM 2154 N N . ASP B 1 120 ? 14.438 4.273 10.141 1 98.75 120 ASP B N 1
ATOM 2155 C CA . ASP B 1 120 ? 13.68 3.086 9.742 1 98.75 120 ASP B CA 1
ATOM 2156 C C . ASP B 1 120 ? 14.016 2.684 8.305 1 98.75 120 ASP B C 1
ATOM 2158 O O . ASP B 1 120 ? 14.203 3.543 7.445 1 98.75 120 ASP B O 1
ATOM 2162 N N . ARG B 1 121 ? 13.969 1.405 8.055 1 98.88 121 ARG B N 1
ATOM 2163 C CA . ARG B 1 121 ? 14.25 0.836 6.742 1 98.88 121 ARG B CA 1
ATOM 2164 C C . ARG B 1 121 ? 13 0.219 6.129 1 98.88 121 ARG B C 1
ATOM 2166 O O . ARG B 1 121 ? 12.211 -0.423 6.824 1 98.88 121 ARG B O 1
ATOM 2173 N N . VAL B 1 122 ? 12.812 0.471 4.859 1 98.88 122 VAL B N 1
ATOM 2174 C CA . VAL B 1 122 ? 11.734 -0.15 4.102 1 98.88 122 VAL B CA 1
ATOM 2175 C C . VAL B 1 122 ? 12.297 -0.787 2.832 1 98.88 122 VAL B C 1
ATOM 2177 O O . VAL B 1 122 ? 13.055 -0.154 2.096 1 98.88 122 VAL B O 1
ATOM 2180 N N . TYR B 1 123 ? 11.922 -2.02 2.586 1 98.88 123 TYR B N 1
ATOM 2181 C CA . TYR B 1 123 ? 12.469 -2.744 1.442 1 98.88 123 TYR B CA 1
ATOM 2182 C C . TYR B 1 123 ? 11.57 -3.912 1.059 1 98.88 123 TYR B C 1
ATOM 2184 O O . TYR B 1 123 ? 10.688 -4.301 1.825 1 98.88 123 TYR B O 1
ATOM 2192 N N . VAL B 1 124 ? 11.789 -4.41 -0.121 1 98.5 124 VAL B N 1
ATOM 2193 C CA . VAL B 1 124 ? 11.078 -5.57 -0.646 1 98.5 124 VAL B CA 1
ATOM 2194 C C . VAL B 1 124 ? 11.977 -6.801 -0.591 1 98.5 124 VAL B C 1
ATOM 2196 O O . VAL B 1 124 ? 13.148 -6.738 -0.98 1 98.5 124 VAL B O 1
ATOM 2199 N N . LYS B 1 125 ? 11.438 -7.836 -0.062 1 96.81 125 LYS B N 1
ATOM 2200 C CA . LYS B 1 125 ? 12.219 -9.062 0.079 1 96.81 125 LYS B CA 1
ATOM 2201 C C . LYS B 1 125 ? 11.469 -10.258 -0.517 1 96.81 125 LYS B C 1
ATOM 2203 O O . LYS B 1 125 ? 10.242 -10.344 -0.413 1 96.81 125 LYS B O 1
ATOM 2208 N N . CYS B 1 126 ? 12.266 -11.148 -1.153 1 95.75 126 CYS B N 1
ATOM 2209 C CA . CYS B 1 126 ? 11.703 -12.398 -1.646 1 95.75 126 CYS B CA 1
ATOM 2210 C C . CYS B 1 126 ? 11.172 -13.242 -0.498 1 95.75 126 CYS B C 1
ATOM 2212 O O . CYS B 1 126 ? 11.75 -13.258 0.589 1 95.75 126 CYS B O 1
ATOM 2214 N N . GLY B 1 127 ? 10.039 -13.891 -0.771 1 91.88 127 GLY B N 1
ATOM 2215 C CA . GLY B 1 127 ? 9.453 -14.805 0.195 1 91.88 127 GLY B CA 1
ATOM 2216 C C . GLY B 1 127 ? 9.492 -16.25 -0.253 1 91.88 127 GLY B C 1
ATOM 2217 O O . GLY B 1 127 ? 9.844 -16.547 -1.398 1 91.88 127 GLY B O 1
ATOM 2218 N N . GLY B 1 128 ? 9.102 -17.109 0.754 1 82.62 128 GLY B N 1
ATOM 2219 C CA . GLY B 1 128 ? 9 -18.531 0.454 1 82.62 128 GLY B CA 1
ATOM 2220 C C . GLY B 1 128 ? 10.289 -19.297 0.719 1 82.62 128 GLY B C 1
ATOM 2221 O O . GLY B 1 128 ? 11.227 -18.75 1.308 1 82.62 128 GLY B O 1
ATOM 2222 N N . SER B 1 129 ? 10.25 -20.547 0.43 1 77.81 129 SER B N 1
ATOM 2223 C CA . SER B 1 129 ? 11.367 -21.422 0.749 1 77.81 129 SER B CA 1
ATOM 2224 C C . SER B 1 129 ? 12.273 -21.625 -0.46 1 77.81 129 SER B C 1
ATOM 2226 O O . SER B 1 129 ? 13.359 -22.203 -0.34 1 77.81 129 SER B O 1
ATOM 2228 N N . ASP B 1 130 ? 11.844 -21.172 -1.511 1 83.81 130 ASP B N 1
ATOM 2229 C CA . ASP B 1 130 ? 12.609 -21.391 -2.736 1 83.81 130 ASP B CA 1
ATOM 2230 C C . ASP B 1 130 ? 12.953 -20.062 -3.41 1 83.81 130 ASP B C 1
ATOM 2232 O O . ASP B 1 130 ? 12.812 -19 -2.807 1 83.81 130 ASP B O 1
ATOM 2236 N N . HIS B 1 131 ? 13.469 -20.188 -4.641 1 89 131 HIS B N 1
ATOM 2237 C CA . HIS B 1 131 ? 13.844 -19.016 -5.434 1 89 131 HIS B CA 1
ATOM 2238 C C . HIS B 1 131 ? 12.617 -18.266 -5.914 1 89 131 HIS B C 1
ATOM 2240 O O . HIS B 1 131 ? 11.547 -18.859 -6.109 1 89 131 HIS B O 1
ATOM 2246 N N . GLY B 1 132 ? 12.758 -16.969 -5.934 1 92.75 132 GLY B N 1
ATOM 2247 C CA . GLY B 1 132 ? 11.82 -16.125 -6.676 1 92.75 132 GLY B CA 1
ATOM 2248 C C . GLY B 1 132 ? 12.367 -15.68 -8.016 1 92.75 132 GLY B C 1
ATOM 2249 O O . GLY B 1 132 ? 13.562 -15.438 -8.156 1 92.75 132 GLY B O 1
ATOM 2250 N N . TYR B 1 133 ? 11.484 -15.617 -8.977 1 93.56 133 TYR B N 1
ATOM 2251 C CA . TYR B 1 133 ? 11.898 -15.219 -10.32 1 93.56 133 TYR B CA 1
ATOM 2252 C C . TYR B 1 133 ? 11.203 -13.93 -10.742 1 93.56 133 TYR B C 1
ATOM 2254 O O . TYR B 1 133 ? 10.016 -13.938 -11.086 1 93.56 133 TYR B O 1
ATOM 2262 N N . ILE B 1 134 ? 11.891 -12.844 -10.719 1 94.31 134 ILE B N 1
ATOM 2263 C CA . ILE B 1 134 ? 11.32 -11.555 -11.109 1 94.31 134 ILE B CA 1
ATOM 2264 C C . ILE B 1 134 ? 11.695 -11.25 -12.555 1 94.31 134 ILE B C 1
ATOM 2266 O O . ILE B 1 134 ? 12.867 -11.344 -12.938 1 94.31 134 ILE B O 1
ATOM 2270 N N . HIS B 1 135 ? 10.703 -11.031 -13.266 1 92.31 135 HIS B N 1
ATOM 2271 C CA . HIS B 1 135 ? 10.906 -10.703 -14.672 1 92.31 135 HIS B CA 1
ATOM 2272 C C . HIS B 1 135 ? 10.984 -9.195 -14.875 1 92.31 135 HIS B C 1
ATOM 2274 O O . HIS B 1 135 ? 10.266 -8.438 -14.219 1 92.31 135 HIS B O 1
ATOM 2280 N N . THR B 1 136 ? 11.891 -8.805 -15.68 1 91.25 136 THR B N 1
ATOM 2281 C CA . THR B 1 136 ? 11.945 -7.484 -16.297 1 91.25 136 THR B CA 1
ATOM 2282 C C . THR B 1 136 ? 12.859 -7.496 -17.516 1 91.25 136 THR B C 1
ATOM 2284 O O . THR B 1 136 ? 13.438 -8.531 -17.859 1 91.25 136 THR B O 1
ATOM 2287 N N . SER B 1 137 ? 12.828 -6.539 -18.281 1 86.94 137 SER B N 1
ATOM 2288 C CA . SER B 1 137 ? 13.773 -6.379 -19.375 1 86.94 137 SER B CA 1
ATOM 2289 C C . SER B 1 137 ? 14.117 -4.91 -19.609 1 86.94 137 SER B C 1
ATOM 2291 O O . SER B 1 137 ? 13.305 -4.027 -19.312 1 86.94 137 SER B O 1
ATOM 2293 N N . ASN B 1 138 ? 15.375 -4.871 -20.078 1 85.19 138 ASN B N 1
ATOM 2294 C CA . ASN B 1 138 ? 15.805 -3.512 -20.391 1 85.19 138 ASN B CA 1
ATOM 2295 C C . ASN B 1 138 ? 14.883 -2.846 -21.406 1 85.19 138 ASN B C 1
ATOM 2297 O O . ASN B 1 138 ? 14.523 -3.447 -22.422 1 85.19 138 ASN B O 1
ATOM 2301 N N . GLY B 1 139 ? 14.539 -1.607 -21.094 1 89.69 139 GLY B N 1
ATOM 2302 C CA . GLY B 1 139 ? 13.648 -0.865 -21.969 1 89.69 139 G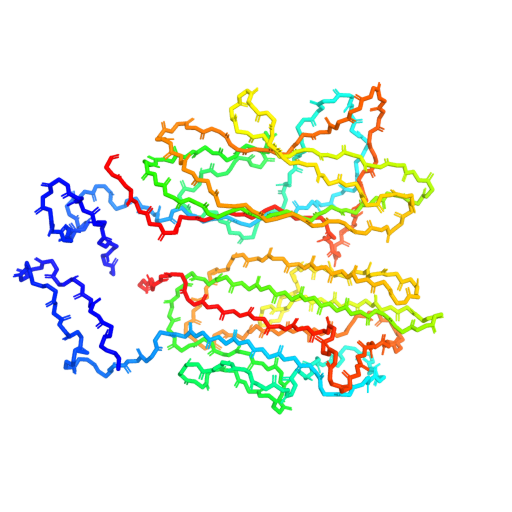LY B CA 1
ATOM 2303 C C . GLY B 1 139 ? 12.188 -1.011 -21.609 1 89.69 139 GLY B C 1
ATOM 2304 O O . GLY B 1 139 ? 11.344 -0.238 -22.062 1 89.69 139 GLY B O 1
ATOM 2305 N N . TYR B 1 140 ? 11.797 -1.974 -20.828 1 88.81 140 TYR B N 1
ATOM 2306 C CA . TYR B 1 140 ? 10.422 -2.188 -20.406 1 88.81 140 TYR B CA 1
ATOM 2307 C C . TYR B 1 140 ? 10.258 -1.918 -18.906 1 88.81 140 TYR B C 1
ATOM 2309 O O . TYR B 1 140 ? 9.305 -1.256 -18.5 1 88.81 140 TYR B O 1
ATOM 2317 N N . TRP B 1 141 ? 11.148 -2.295 -18 1 92.81 141 TRP B N 1
ATOM 2318 C CA . TRP B 1 141 ? 11.234 -2.018 -16.578 1 92.81 141 TRP B CA 1
ATOM 2319 C C . TRP B 1 141 ? 9.914 -2.316 -15.875 1 92.81 141 TRP B C 1
ATOM 2321 O O . TRP B 1 141 ? 9.367 -1.46 -15.18 1 92.81 141 TRP B O 1
ATOM 2331 N N . TYR B 1 142 ? 9.414 -3.518 -15.938 1 92.38 142 TYR B N 1
ATOM 2332 C CA . TYR B 1 142 ? 8.109 -3.965 -15.469 1 92.38 142 TYR B CA 1
ATOM 2333 C C . TYR B 1 142 ? 8.023 -3.877 -13.945 1 92.38 142 TYR B C 1
ATOM 2335 O O . TYR B 1 142 ? 6.934 -3.693 -13.391 1 92.38 142 TYR B O 1
ATOM 2343 N N . SER B 1 143 ? 9.148 -4.039 -13.312 1 95.56 143 SER B N 1
ATOM 2344 C CA . SER B 1 143 ? 9.164 -4.055 -11.852 1 95.56 143 SER B CA 1
ATOM 2345 C C . SER B 1 143 ? 9.727 -2.752 -11.289 1 95.56 143 SER B C 1
ATOM 2347 O O . SER B 1 143 ? 10.734 -2.238 -11.781 1 95.56 143 SER B O 1
ATOM 2349 N N . MET B 1 144 ? 9.031 -2.238 -10.258 1 96.81 144 MET B N 1
ATOM 2350 C CA . MET B 1 144 ? 9.398 -0.927 -9.734 1 96.81 144 MET B CA 1
ATOM 2351 C C . MET B 1 144 ? 9.086 -0.831 -8.242 1 96.81 144 MET B C 1
ATOM 2353 O O . MET B 1 144 ? 8.258 -1.585 -7.73 1 96.81 144 MET B O 1
ATOM 2357 N N . PHE B 1 145 ? 9.812 0.053 -7.59 1 98.5 145 PHE B N 1
ATOM 2358 C CA . PHE B 1 145 ? 9.648 0.394 -6.18 1 98.5 145 PHE B CA 1
ATOM 2359 C C . PHE B 1 145 ? 9.766 1.898 -5.973 1 98.5 145 PHE B C 1
ATOM 2361 O O . PHE B 1 145 ? 10.719 2.523 -6.441 1 98.5 145 PHE B O 1
ATOM 2368 N N . SER B 1 146 ? 8.734 2.518 -5.316 1 98.81 146 SER B N 1
ATOM 2369 C CA . SER B 1 146 ? 8.711 3.961 -5.102 1 98.81 146 SER B CA 1
ATOM 2370 C C . SER B 1 146 ? 8.25 4.305 -3.689 1 98.81 146 SER B C 1
ATOM 2372 O O . SER B 1 146 ? 7.527 3.531 -3.062 1 98.81 146 SER B O 1
ATOM 2374 N N . GLY B 1 147 ? 8.688 5.414 -3.221 1 98.62 147 GLY B N 1
ATOM 2375 C CA . GLY B 1 147 ? 8.242 5.961 -1.95 1 98.62 147 GLY B CA 1
ATOM 2376 C C . GLY B 1 147 ? 8.5 7.449 -1.817 1 98.62 147 GLY B C 1
ATOM 2377 O O . GLY B 1 147 ? 9.367 7.996 -2.504 1 98.62 147 GLY B O 1
ATOM 2378 N N . TYR B 1 148 ? 7.715 8.094 -0.964 1 96.88 148 TYR B N 1
ATOM 2379 C CA . TYR B 1 148 ? 7.922 9.516 -0.699 1 96.88 148 TYR B CA 1
ATOM 2380 C C . TYR B 1 148 ? 7.328 9.914 0.646 1 96.88 148 TYR B C 1
ATOM 2382 O O . TYR B 1 148 ? 6.426 9.242 1.155 1 96.88 148 TYR B O 1
ATOM 2390 N N . LEU B 1 149 ? 7.867 10.977 1.093 1 93.81 149 LEU B N 1
ATOM 2391 C CA . LEU B 1 149 ? 7.328 11.578 2.309 1 93.81 149 LEU B CA 1
ATOM 2392 C C . LEU B 1 149 ? 6.02 12.305 2.021 1 93.81 149 LEU B C 1
ATOM 2394 O O . LEU B 1 149 ? 5.965 13.172 1.144 1 93.81 149 LEU B O 1
ATOM 2398 N N . ILE B 1 150 ? 4.969 11.906 2.73 1 91.62 150 ILE B N 1
ATOM 2399 C CA . ILE B 1 150 ? 3.717 12.648 2.658 1 91.62 150 ILE B CA 1
ATOM 2400 C C . ILE B 1 150 ? 3.811 13.906 3.52 1 91.62 150 ILE B C 1
ATOM 2402 O O . ILE B 1 150 ? 3.576 15.016 3.035 1 91.62 150 ILE B O 1
ATOM 2406 N N . HIS B 1 151 ? 4.23 13.711 4.812 1 86.06 151 HIS B N 1
ATOM 2407 C CA . HIS B 1 151 ? 4.52 14.828 5.699 1 86.06 151 HIS B CA 1
ATOM 2408 C C . HIS B 1 151 ? 5.371 14.398 6.883 1 86.06 151 HIS B C 1
ATOM 2410 O O . HIS B 1 151 ? 5.285 13.25 7.328 1 86.06 151 HIS B O 1
ATOM 2416 N N . ALA B 1 152 ? 6.117 15.344 7.328 1 85.75 152 ALA B N 1
ATOM 2417 C CA . ALA B 1 152 ? 6.973 15.086 8.484 1 85.75 152 ALA B CA 1
ATOM 2418 C C . ALA B 1 152 ? 6.152 15.039 9.773 1 85.75 152 ALA B C 1
ATOM 2420 O O . ALA B 1 152 ? 5.07 15.633 9.844 1 85.75 152 ALA B O 1
ATOM 2421 N N . THR B 1 153 ? 6.621 14.297 10.688 1 82.56 153 THR B N 1
ATOM 2422 C CA . THR B 1 153 ? 6.043 14.242 12.023 1 82.56 153 THR B CA 1
ATOM 2423 C C . THR B 1 153 ? 7.109 14.523 13.078 1 82.56 153 THR B C 1
ATOM 2425 O O . THR B 1 153 ? 8.289 14.648 12.758 1 82.56 153 THR B O 1
ATOM 2428 N N . LYS B 1 154 ? 6.637 14.75 14.398 1 77.12 154 LYS B N 1
ATOM 2429 C CA . LYS B 1 154 ? 7.574 15.047 15.477 1 77.12 154 LYS B CA 1
ATOM 2430 C C . LYS B 1 154 ? 8.383 13.812 15.852 1 77.12 154 LYS B C 1
ATOM 2432 O O . LYS B 1 154 ? 7.895 12.688 15.758 1 77.12 154 LYS B O 1
#

Solvent-accessible surface area (backbone atoms only — not comparable to full-atom values): 15159 Å² total; per-residue (Å²): 111,69,62,58,44,53,38,64,94,72,72,40,64,42,44,30,67,83,45,83,75,66,52,71,46,32,27,15,22,21,26,53,59,51,45,80,36,48,59,55,34,58,47,51,37,55,38,72,78,28,51,39,66,60,38,58,39,45,88,62,22,39,32,39,33,86,51,30,20,36,30,42,37,36,38,24,43,21,11,23,79,82,27,48,28,39,34,29,39,28,47,66,92,41,77,73,52,77,41,64,36,37,68,15,58,21,46,29,69,52,74,48,77,43,84,39,47,55,66,42,35,40,35,41,27,30,35,73,88,44,66,18,28,42,33,38,35,75,94,33,24,46,18,35,44,22,36,32,60,73,44,56,45,120,134,79,57,62,46,64,42,47,93,71,73,36,71,35,61,36,64,83,50,83,70,65,51,72,45,31,35,32,22,19,28,54,60,52,46,80,36,49,59,56,34,59,47,51,37,56,38,74,80,41,49,39,68,62,37,58,38,45,87,62,22,39,33,38,36,87,52,30,21,37,31,41,37,38,36,32,44,20,11,22,79,82,27,50,28,36,33,29,40,29,47,66,94,41,77,62,37,30,40,47,27,31,63,34,74,20,55,24,60,53,67,44,38,42,81,38,46,55,65,39,35,40,33,40,27,30,34,71,90,44,66,18,29,42,32,38,34,74,96,67,41,63,19,37,45,35,35,33,60,74,45,76,46,112

Secondary structure (DSSP, 8-state):
---EEEETTTTEEEETTSS--PPPPEEEEE-SS-EEEPTTPBP---EEEEEETS-EETTTTEEE-SSSEEEEEEEEEEEPTT----EEEEETTEEEEEE---SSS-EEEEEEEEEE-TT-EEEEEE-SSS-EEEE--TTT---EEEEEEEEE--/---EEEEGGGTEEEETTSS------EEEEE-SS-EEEPTTPBP---EEEEEETT-EETTTTEEE-SSSEEEEEEEEEEEPTT----EEEEETTEEEEEE---SSS-EEEEEEEEEE-TT-EEEEEE-SSS-EEEE--TTT---EEEEEEEEE--

Organism: Mytilus galloprovincialis (NCBI:txid29158)